Protein AF-A0AAX1U4N6-F1 (afdb_monomer_lite)

Secondary structure (DSSP, 8-state):
----TT--EEEEETTGGGSTTHHHHHHHHHHTTPEEEEEES-HHHHHHHTTSGGGGGEEEEEESSSHHHHHHHHHHTT--GGGEEEEESS----SSSEEEEHHHHHSSHHHHHHHHHHHHHHHHHHHHHHHHHHHHHHHHHHHS---HHHHHHHHHHHHHHHHHHHHHHHHTT-S-HHHHHHHHHTT-

pLDDT: mean 86.8, std 11.02, range [42.69, 97.12]

Sequence (188 aa):
MINFTWKQWIYVDAYIMHCEEVEELFQYFADHHKKMIVCVESAMELERLKSLKAYGYINDVVYHKGIEAIETDLHNHKRKIKDTVIITQHPFDTKDITSLGIEDQYGNLTNFLHVLRRYEETLYRKLISVNIAMMILLCISFFCKLPSSLAGSLMLGAIMILIINFFYGVSKGIFHLGQLFEMIIDSL

Radius of gyration: 21.69 Å; chains: 1; bounding box: 50×33×63 Å

Foldseek 3Di:
DDQLLLAAEEEEELVLLPAPCSLVVLVVCVLSNHAYEYEEQDPVSVVVSVVRPSCVSHDYYFHDDDPVSVVVVCVVVVNDQVNYEYEYCDFDPDDRHHTHRQCVPQNHPVSVVVVVVVVLVVLLVVLVVLLVVLVVQLVCLPPPPDDPVVSVVSNVVSVVSNVVSVVVCVSSVSDDVVVVVVVVVVVD

Structure (mmCIF, N/CA/C/O backbone):
data_AF-A0AAX1U4N6-F1
#
_entry.id   AF-A0AAX1U4N6-F1
#
loop_
_atom_site.group_PDB
_atom_site.id
_atom_site.type_symbol
_atom_site.label_atom_id
_atom_site.label_alt_id
_atom_site.label_comp_id
_atom_site.label_asym_id
_atom_site.label_entity_id
_atom_site.label_seq_id
_atom_site.pdbx_PDB_ins_code
_atom_site.Cartn_x
_atom_site.Cartn_y
_atom_site.Cartn_z
_atom_site.occupancy
_atom_site.B_iso_or_equiv
_atom_site.auth_seq_id
_atom_site.auth_comp_id
_atom_site.auth_asym_id
_atom_site.auth_atom_id
_atom_site.pdbx_PDB_model_num
ATOM 1 N N . MET A 1 1 ? 9.301 8.083 1.889 1.00 64.44 1 MET A N 1
ATOM 2 C CA . MET A 1 1 ? 7.918 7.622 1.666 1.00 64.44 1 MET A CA 1
ATOM 3 C C . MET A 1 1 ? 7.884 6.105 1.711 1.00 64.44 1 MET A C 1
ATOM 5 O O . MET A 1 1 ? 8.819 5.491 1.201 1.00 64.44 1 MET A O 1
ATOM 9 N N . ILE A 1 2 ? 6.877 5.510 2.351 1.00 69.19 2 ILE A N 1
ATOM 10 C CA . ILE A 1 2 ? 6.788 4.051 2.494 1.00 69.19 2 ILE A CA 1
ATOM 11 C C . ILE A 1 2 ? 6.355 3.408 1.188 1.00 69.19 2 ILE A C 1
ATOM 13 O O . ILE A 1 2 ? 5.499 3.906 0.465 1.00 69.19 2 ILE A O 1
ATOM 17 N N . ASN A 1 3 ? 6.977 2.272 0.907 1.00 75.38 3 ASN A N 1
ATOM 18 C CA . ASN A 1 3 ? 6.642 1.434 -0.222 1.00 75.38 3 ASN A CA 1
ATOM 19 C C . ASN A 1 3 ? 5.571 0.416 0.197 1.00 75.38 3 ASN A C 1
ATOM 21 O O . ASN A 1 3 ? 5.887 -0.563 0.877 1.00 75.38 3 ASN A O 1
ATOM 25 N N . PHE A 1 4 ? 4.319 0.636 -0.210 1.00 83.06 4 PHE A N 1
ATOM 26 C CA . PHE A 1 4 ? 3.185 -0.232 0.139 1.00 83.06 4 PHE A CA 1
ATOM 27 C C . PHE A 1 4 ? 3.095 -1.519 -0.690 1.00 83.06 4 PHE A C 1
ATOM 29 O O . PHE A 1 4 ? 2.291 -2.395 -0.384 1.00 83.06 4 PHE A O 1
ATOM 36 N N . THR A 1 5 ? 3.933 -1.691 -1.713 1.00 78.06 5 THR A N 1
ATOM 37 C CA . THR A 1 5 ? 3.836 -2.817 -2.656 1.00 78.06 5 THR A CA 1
ATOM 38 C C . THR A 1 5 ? 3.790 -4.182 -1.990 1.00 78.06 5 THR A C 1
ATOM 40 O O . THR A 1 5 ? 2.884 -4.966 -2.251 1.00 78.06 5 THR A O 1
ATOM 43 N N . TRP A 1 6 ? 4.752 -4.455 -1.113 1.00 80.06 6 TRP A N 1
ATOM 44 C CA . TRP A 1 6 ? 4.882 -5.754 -0.451 1.00 80.06 6 TRP A CA 1
ATOM 45 C C . TRP A 1 6 ? 4.064 -5.840 0.835 1.00 80.06 6 TRP A C 1
ATOM 47 O O . TRP A 1 6 ? 4.015 -6.886 1.473 1.00 80.06 6 TRP A O 1
ATOM 57 N N . LYS A 1 7 ? 3.419 -4.738 1.218 1.00 89.19 7 LYS A N 1
ATOM 58 C CA . LYS A 1 7 ? 2.544 -4.687 2.378 1.00 89.19 7 LYS A CA 1
ATOM 59 C C . LYS A 1 7 ? 1.220 -5.333 1.996 1.00 89.19 7 LYS A C 1
ATOM 61 O O . LYS A 1 7 ? 0.771 -5.193 0.865 1.00 89.19 7 LYS A O 1
ATOM 66 N N . GLN A 1 8 ? 0.643 -6.096 2.902 1.00 91.94 8 GLN A N 1
ATOM 67 C CA . GLN A 1 8 ? -0.600 -6.844 2.719 1.00 91.94 8 GLN A CA 1
ATOM 68 C C . GLN A 1 8 ? -1.587 -6.520 3.835 1.00 91.94 8 GLN A C 1
ATOM 70 O O . GLN A 1 8 ? -2.786 -6.504 3.588 1.00 91.94 8 GLN A O 1
ATOM 75 N N . TRP A 1 9 ? -1.078 -6.226 5.033 1.00 95.06 9 TRP A N 1
ATOM 76 C CA . TRP A 1 9 ? -1.871 -5.978 6.230 1.00 95.06 9 TRP A CA 1
ATOM 77 C C . TRP A 1 9 ? -1.694 -4.529 6.662 1.00 95.06 9 TRP A C 1
ATOM 79 O O . TRP A 1 9 ? -0.573 -4.098 6.949 1.00 95.06 9 TRP A O 1
ATOM 89 N N . ILE A 1 10 ? -2.793 -3.784 6.668 1.00 96.12 10 ILE A N 1
ATOM 90 C CA . ILE A 1 10 ? -2.831 -2.383 7.070 1.00 96.12 10 ILE A CA 1
ATOM 91 C C . ILE A 1 10 ? -3.653 -2.299 8.349 1.00 96.12 10 ILE A C 1
ATOM 93 O O . ILE A 1 10 ? -4.872 -2.450 8.314 1.00 96.12 10 ILE A O 1
ATOM 97 N N . TYR A 1 11 ? -2.976 -2.082 9.470 1.00 95.81 11 TYR A N 1
ATOM 98 C CA . TYR A 1 11 ? -3.636 -1.808 10.741 1.00 95.81 11 TYR A CA 1
ATOM 99 C C . TYR A 1 11 ? -3.935 -0.319 10.810 1.00 95.81 11 TYR A C 1
ATOM 101 O O . TYR A 1 11 ? -3.034 0.492 10.598 1.00 95.81 11 TYR A O 1
ATOM 109 N N . VAL A 1 12 ? -5.183 0.034 11.081 1.00 95.31 12 VAL A N 1
ATOM 110 C CA . VAL A 1 12 ? -5.646 1.419 11.162 1.00 95.31 12 VAL A CA 1
ATOM 111 C C . VAL A 1 12 ? -6.219 1.683 12.543 1.00 95.31 12 VAL A C 1
ATOM 113 O O . VAL A 1 12 ? -7.023 0.902 13.047 1.00 95.31 12 VAL A O 1
ATOM 116 N N . ASP A 1 13 ? -5.794 2.771 13.173 1.00 92.25 13 ASP A N 1
ATOM 117 C CA . ASP A 1 13 ? -6.417 3.224 14.416 1.00 92.25 13 ASP A CA 1
ATOM 118 C C . ASP A 1 13 ? -7.828 3.777 14.145 1.00 92.25 13 ASP A C 1
ATOM 120 O O . ASP A 1 13 ? -8.094 4.346 13.082 1.00 92.25 13 ASP A O 1
ATOM 124 N N . ALA A 1 14 ? -8.724 3.655 15.123 1.00 92.62 14 ALA A N 1
ATOM 125 C CA . ALA A 1 14 ? -10.078 4.195 15.083 1.00 92.62 14 ALA A CA 1
ATOM 126 C C . ALA A 1 14 ? -10.103 5.702 14.776 1.00 92.62 14 ALA A C 1
ATOM 128 O O . ALA A 1 14 ? -11.012 6.165 14.093 1.00 92.62 14 ALA A O 1
ATOM 129 N N . TYR A 1 15 ? -9.087 6.463 15.202 1.00 92.25 15 TYR A N 1
ATOM 130 C CA . TYR A 1 15 ? -8.941 7.877 14.836 1.00 92.25 15 TY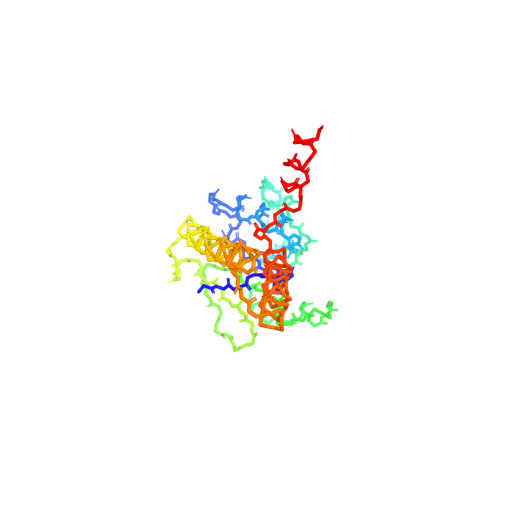R A CA 1
ATOM 131 C C . TYR A 1 15 ? -8.950 8.084 13.310 1.00 92.25 15 TYR A C 1
ATOM 133 O O . TYR A 1 15 ? -9.664 8.948 12.804 1.00 92.25 15 TYR A O 1
ATOM 141 N N . ILE A 1 16 ? -8.221 7.247 12.562 1.00 94.12 16 ILE A N 1
ATOM 142 C CA . ILE A 1 16 ? -8.089 7.364 11.101 1.00 94.12 16 ILE A CA 1
ATOM 143 C C . ILE A 1 16 ? -9.438 7.169 10.408 1.00 94.12 16 ILE A C 1
ATOM 145 O O . ILE A 1 16 ? -9.718 7.832 9.415 1.00 94.12 16 ILE A O 1
ATOM 149 N N . MET A 1 17 ? -10.301 6.315 10.967 1.00 94.12 17 MET A N 1
ATOM 150 C CA . MET A 1 17 ? -11.657 6.064 10.465 1.00 94.12 17 MET A CA 1
ATOM 151 C C . MET A 1 17 ? -12.537 7.318 10.450 1.00 94.12 17 MET A C 1
ATOM 153 O O . MET A 1 17 ? -13.532 7.352 9.732 1.00 94.12 17 MET A O 1
ATOM 157 N N . HIS A 1 18 ? -12.205 8.324 11.257 1.00 93.00 18 HIS A N 1
ATOM 158 C CA . HIS A 1 18 ? -12.958 9.569 11.355 1.00 93.00 18 HIS A CA 1
ATOM 159 C C . HIS A 1 18 ? -12.392 10.698 10.484 1.00 93.00 18 HIS A C 1
ATOM 161 O O . HIS A 1 18 ? -13.011 11.759 10.411 1.00 93.00 18 HIS A O 1
ATOM 167 N N . CYS A 1 19 ? -11.248 10.497 9.823 1.00 93.94 19 CYS A N 1
ATOM 168 C CA . CYS A 1 19 ? -10.699 11.483 8.898 1.00 93.94 19 CYS A CA 1
ATOM 169 C C . CYS A 1 19 ? -11.574 11.607 7.641 1.00 93.94 19 CYS A C 1
ATOM 171 O O . CYS A 1 19 ? -12.094 10.614 7.137 1.00 93.94 19 CYS A O 1
ATOM 173 N N . GLU A 1 20 ? -11.700 12.823 7.106 1.00 90.88 20 GLU A N 1
ATOM 174 C CA . GLU A 1 20 ? -12.571 13.129 5.962 1.00 90.88 20 GLU A CA 1
ATOM 175 C C . GLU A 1 20 ? -12.202 12.316 4.708 1.00 90.88 20 GLU A C 1
ATOM 177 O O . GLU A 1 20 ? -13.076 11.801 4.013 1.00 90.88 20 GLU A O 1
ATOM 182 N N . GLU A 1 21 ? -10.908 12.111 4.459 1.00 93.56 21 GLU A N 1
ATOM 183 C CA . GLU A 1 21 ? -10.397 11.418 3.272 1.00 93.56 21 GLU A CA 1
ATOM 184 C C . GLU A 1 21 ? -10.161 9.913 3.476 1.00 93.56 21 GLU A C 1
ATOM 186 O O . GLU A 1 21 ? -9.505 9.259 2.660 1.00 93.56 21 GLU A O 1
ATOM 191 N N . VAL A 1 22 ? -10.670 9.327 4.564 1.00 95.38 22 VAL A N 1
ATOM 192 C CA . VAL A 1 22 ? -10.408 7.914 4.872 1.00 95.38 22 VAL A CA 1
ATOM 193 C C . VAL A 1 22 ? -10.987 6.965 3.826 1.00 95.38 22 VAL A C 1
ATOM 195 O O . VAL A 1 22 ? -10.359 5.958 3.504 1.00 95.38 22 VAL A O 1
ATOM 198 N N . GLU A 1 23 ? -12.147 7.295 3.250 1.00 95.44 23 GLU A N 1
ATOM 199 C CA . GLU A 1 23 ? -12.747 6.489 2.182 1.00 95.44 23 GLU A CA 1
ATOM 200 C C . GLU A 1 23 ? -11.825 6.418 0.963 1.00 95.44 23 GLU A C 1
ATOM 202 O O . GLU A 1 23 ? -11.653 5.344 0.394 1.00 95.44 23 GLU A O 1
ATOM 207 N N . GLU A 1 24 ? -11.175 7.529 0.611 1.00 94.50 24 GLU A N 1
ATOM 208 C CA . GLU A 1 24 ? -10.223 7.576 -0.496 1.00 94.50 24 GLU A CA 1
ATOM 209 C C . GLU A 1 24 ? -8.994 6.704 -0.209 1.00 94.50 24 GLU A C 1
ATOM 211 O O . GLU A 1 24 ? -8.571 5.910 -1.052 1.00 94.50 24 GLU A O 1
ATOM 216 N N . LEU A 1 25 ? -8.446 6.803 1.007 1.00 94.88 25 LEU A N 1
ATOM 217 C CA . LEU A 1 25 ? -7.318 5.976 1.429 1.00 94.88 25 LEU A CA 1
ATOM 218 C C . LEU A 1 25 ? -7.666 4.480 1.391 1.00 94.88 25 LEU A C 1
ATOM 220 O O . LEU A 1 25 ? -6.860 3.651 0.964 1.00 94.88 25 LEU A O 1
ATOM 224 N N . PHE A 1 26 ? -8.856 4.119 1.862 1.00 96.25 26 PHE A N 1
ATOM 225 C CA . PHE A 1 26 ? -9.274 2.723 1.946 1.00 96.25 26 PHE A CA 1
ATOM 226 C C . PHE A 1 26 ? -9.622 2.149 0.584 1.00 96.25 26 PHE A C 1
ATOM 228 O O . PHE A 1 26 ? -9.264 1.005 0.305 1.00 96.25 26 PHE A O 1
ATOM 235 N N . GLN A 1 27 ? -10.230 2.949 -0.289 1.00 94.19 27 GLN A N 1
ATOM 236 C CA . GLN A 1 27 ? -10.417 2.584 -1.684 1.00 94.19 27 GLN A CA 1
ATOM 237 C C . GLN A 1 27 ? -9.065 2.321 -2.357 1.00 94.19 27 GLN A C 1
ATOM 239 O O . GLN A 1 27 ? -8.879 1.259 -2.946 1.00 94.19 27 GLN A O 1
ATOM 244 N N . TYR A 1 28 ? -8.085 3.214 -2.173 1.00 91.12 28 TYR A N 1
ATOM 245 C CA . TYR A 1 28 ? -6.726 3.010 -2.678 1.00 91.12 28 TYR A CA 1
ATOM 246 C C . TYR A 1 28 ? -6.135 1.672 -2.206 1.00 91.12 28 TYR A C 1
ATOM 248 O O . TYR A 1 28 ? -5.579 0.909 -2.998 1.00 91.12 28 TYR A O 1
ATOM 256 N N . PHE A 1 29 ? -6.271 1.343 -0.922 1.00 93.12 29 PHE A N 1
ATOM 257 C CA . PHE A 1 29 ? -5.794 0.068 -0.391 1.00 93.12 29 PHE A CA 1
ATOM 258 C C . PHE A 1 29 ? -6.566 -1.141 -0.933 1.00 93.12 29 PHE A C 1
ATOM 260 O O . PHE A 1 29 ? -5.943 -2.166 -1.227 1.00 93.12 29 PHE A O 1
ATOM 267 N N . ALA A 1 30 ? -7.879 -1.029 -1.114 1.00 91.56 30 ALA A N 1
ATOM 268 C CA . ALA A 1 30 ? -8.712 -2.077 -1.695 1.00 91.56 30 ALA A CA 1
ATOM 269 C C . ALA A 1 30 ? -8.335 -2.366 -3.157 1.00 91.56 30 ALA A C 1
ATOM 271 O O . ALA A 1 30 ? -8.146 -3.533 -3.515 1.00 91.56 30 ALA A O 1
ATOM 272 N N . ASP A 1 31 ? -8.122 -1.320 -3.959 1.00 87.25 31 ASP A N 1
ATOM 273 C CA . ASP A 1 31 ? -7.687 -1.413 -5.360 1.00 87.25 31 ASP A CA 1
ATOM 274 C C . ASP A 1 31 ? -6.311 -2.092 -5.489 1.00 87.25 31 ASP A 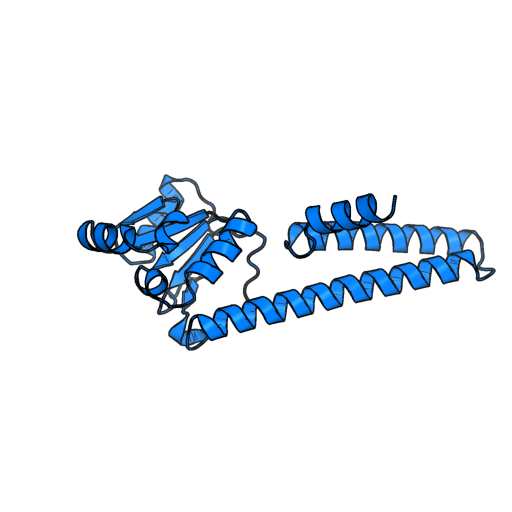C 1
ATOM 276 O O . ASP A 1 31 ? -6.008 -2.742 -6.489 1.00 87.25 31 ASP A O 1
ATOM 280 N N . HIS A 1 32 ? -5.494 -2.018 -4.434 1.00 84.88 32 HIS A N 1
ATOM 281 C CA . HIS A 1 32 ? -4.195 -2.688 -4.330 1.00 84.88 32 HIS A CA 1
ATOM 282 C C . HIS A 1 32 ? -4.239 -4.010 -3.544 1.00 84.88 32 HIS A C 1
ATOM 284 O O . HIS A 1 32 ? -3.191 -4.517 -3.112 1.00 84.88 32 HIS A O 1
ATOM 290 N N . HIS A 1 33 ? -5.440 -4.566 -3.357 1.00 88.75 33 HIS A N 1
ATOM 291 C CA . HIS A 1 33 ? -5.718 -5.833 -2.676 1.00 88.75 33 HIS A CA 1
ATOM 292 C C . HIS A 1 33 ? -5.106 -5.932 -1.272 1.00 88.75 33 HIS A C 1
ATOM 294 O O . HIS A 1 33 ? -4.656 -7.000 -0.844 1.00 88.75 33 HIS A O 1
ATOM 300 N N . LYS A 1 34 ? -5.055 -4.813 -0.548 1.00 91.69 34 LYS A N 1
ATOM 301 C CA . LYS A 1 34 ? -4.590 -4.768 0.839 1.00 91.69 34 LYS A CA 1
ATOM 302 C C . LYS A 1 34 ? -5.742 -5.093 1.777 1.00 91.69 34 LYS A C 1
ATOM 304 O O . LYS A 1 34 ? -6.882 -4.708 1.536 1.00 91.69 34 LYS A O 1
ATOM 309 N N . LYS A 1 35 ? -5.426 -5.787 2.866 1.00 95.31 35 LYS A N 1
ATOM 310 C CA . LYS A 1 35 ? -6.381 -6.105 3.922 1.00 95.31 35 LYS A CA 1
ATOM 311 C C . LYS A 1 35 ? -6.278 -5.077 5.033 1.00 95.31 35 LYS A C 1
ATOM 313 O O . LYS A 1 35 ? -5.199 -4.890 5.598 1.00 95.31 35 LYS A O 1
ATOM 318 N N . MET A 1 36 ? -7.395 -4.431 5.328 1.00 96.94 36 MET A N 1
ATOM 319 C CA . MET A 1 36 ? -7.502 -3.386 6.339 1.00 96.94 36 MET A CA 1
ATOM 320 C C . MET A 1 36 ? -8.057 -3.974 7.631 1.00 96.94 36 MET A C 1
ATOM 322 O O . MET A 1 36 ? -9.044 -4.709 7.619 1.00 96.94 36 MET A O 1
ATOM 326 N N . ILE A 1 37 ? -7.395 -3.672 8.741 1.00 96.75 37 ILE A N 1
ATOM 327 C CA . ILE A 1 37 ? -7.703 -4.196 10.070 1.00 96.75 37 ILE A CA 1
ATOM 328 C C . ILE A 1 37 ? -7.826 -3.003 11.000 1.00 96.75 37 ILE A C 1
ATOM 330 O O . ILE A 1 37 ? -6.867 -2.249 11.147 1.00 96.75 37 ILE A O 1
ATOM 334 N N . VAL A 1 38 ? -8.986 -2.815 11.617 1.00 96.31 38 VAL A N 1
ATOM 335 C CA . VAL A 1 38 ? -9.182 -1.680 12.524 1.00 96.31 38 VAL A CA 1
ATOM 336 C C . VAL A 1 38 ? -8.835 -2.066 13.958 1.00 96.31 38 VAL A C 1
ATOM 338 O O . VAL A 1 38 ? -9.263 -3.112 14.451 1.00 96.31 38 VAL A O 1
ATOM 341 N N . CYS A 1 39 ? -8.061 -1.216 14.624 1.00 95.12 39 CYS A N 1
ATOM 342 C CA . CYS A 1 39 ? -7.750 -1.328 16.042 1.00 95.12 39 CYS A CA 1
ATOM 343 C C . CYS A 1 39 ? -8.741 -0.480 16.844 1.00 95.12 39 CYS A C 1
ATOM 345 O O . CYS A 1 39 ? -8.875 0.717 16.593 1.00 95.12 39 CYS A O 1
ATOM 347 N N . VAL A 1 40 ? -9.424 -1.093 17.810 1.00 94.69 40 VAL A N 1
ATOM 348 C CA . VAL A 1 40 ? -10.440 -0.439 18.650 1.00 94.69 40 VAL A CA 1
ATOM 349 C C . VAL A 1 40 ? -10.202 -0.736 20.127 1.00 94.69 40 VAL A C 1
ATOM 351 O O . VAL A 1 40 ? -9.791 -1.831 20.499 1.00 94.69 40 VAL A O 1
ATOM 354 N N . GLU A 1 41 ? -10.499 0.205 21.011 1.00 92.12 41 GLU A N 1
ATOM 355 C CA . GLU A 1 41 ? -10.431 0.026 22.465 1.00 92.12 41 GLU A CA 1
ATOM 356 C C . GLU A 1 41 ? -11.553 -0.866 22.994 1.00 92.12 41 GLU A C 1
ATOM 358 O O . GLU A 1 41 ? -11.374 -1.563 23.991 1.00 92.12 41 GLU A O 1
ATOM 363 N N . SER A 1 42 ? -12.734 -0.836 22.368 1.00 93.25 42 SER A N 1
ATOM 364 C CA . SER A 1 42 ? -13.915 -1.516 22.903 1.00 93.25 42 SER A CA 1
ATOM 365 C C . SER A 1 42 ? -14.936 -1.898 21.835 1.00 93.25 42 SER A C 1
ATOM 367 O O . SER A 1 42 ? -14.977 -1.339 20.740 1.00 93.25 42 SER A O 1
ATOM 369 N N . ALA A 1 43 ? -15.837 -2.819 22.191 1.00 93.25 43 ALA A N 1
ATOM 370 C CA . ALA A 1 43 ? -16.982 -3.173 21.352 1.00 93.25 43 ALA A CA 1
ATOM 371 C C . ALA A 1 43 ? -17.893 -1.968 21.064 1.00 93.25 43 ALA A C 1
ATOM 373 O O . ALA A 1 43 ? -18.438 -1.860 19.973 1.00 93.25 43 ALA A O 1
ATOM 374 N N . MET A 1 44 ? -18.018 -1.032 22.008 1.00 93.94 44 MET A N 1
ATOM 375 C CA . MET A 1 44 ? -18.811 0.181 21.807 1.00 93.94 44 MET A CA 1
ATOM 376 C C . MET A 1 44 ? -18.192 1.109 20.752 1.00 93.94 44 MET A C 1
ATOM 378 O O . MET A 1 44 ? -18.927 1.696 19.962 1.00 93.94 44 MET A O 1
ATOM 382 N N . GLU A 1 45 ? -16.863 1.249 20.727 1.00 94.81 45 GLU A N 1
ATOM 383 C CA . GLU A 1 45 ? -16.174 2.006 19.674 1.00 94.81 45 GLU A CA 1
ATOM 384 C C . GLU A 1 45 ? -16.394 1.338 18.313 1.00 94.81 45 GLU A C 1
ATOM 386 O O . GLU A 1 45 ? -16.803 2.007 17.366 1.00 94.81 45 GLU A O 1
ATOM 391 N N . LEU A 1 46 ? -16.266 0.007 18.241 1.00 95.50 46 LEU A N 1
ATOM 392 C CA . LEU A 1 46 ? -16.540 -0.746 17.018 1.00 95.50 46 LEU A CA 1
ATOM 393 C C . LEU A 1 46 ? -17.962 -0.520 16.483 1.00 95.50 46 LEU A C 1
ATOM 395 O O . LEU A 1 46 ? -18.131 -0.284 15.289 1.00 95.50 46 LEU A O 1
ATOM 399 N N . GLU A 1 47 ? -18.983 -0.575 17.343 1.00 95.62 47 GLU A N 1
ATOM 400 C CA . GLU A 1 47 ? -20.372 -0.340 16.921 1.00 95.62 47 GLU A CA 1
ATOM 401 C C . GLU A 1 47 ? -20.577 1.063 16.337 1.00 95.62 47 GLU A C 1
ATOM 403 O O . GLU A 1 47 ? -21.337 1.229 15.384 1.00 95.62 47 GLU A O 1
ATOM 408 N N . ARG A 1 48 ? -19.862 2.077 16.840 1.00 94.44 48 ARG A N 1
ATOM 409 C CA . ARG A 1 48 ? -19.895 3.425 16.249 1.00 94.44 48 ARG A CA 1
ATOM 410 C C . ARG A 1 48 ? -19.246 3.439 14.871 1.00 94.44 48 ARG A C 1
ATOM 412 O O . ARG A 1 48 ? -19.817 4.005 13.939 1.00 94.44 48 ARG A O 1
ATOM 419 N N . LEU A 1 49 ? -18.095 2.784 14.723 1.00 95.56 49 LEU A N 1
ATOM 420 C CA . LEU A 1 49 ? -17.372 2.723 13.452 1.00 95.56 49 LEU A CA 1
ATOM 421 C C . LEU A 1 49 ? -18.167 2.009 12.356 1.00 95.56 49 LEU A C 1
ATOM 423 O O . LEU A 1 49 ? -18.101 2.433 11.208 1.00 95.56 49 LEU A O 1
ATOM 427 N N . LYS A 1 50 ? -18.977 0.996 12.694 1.00 96.00 50 LYS A N 1
ATOM 428 C CA . LYS A 1 50 ? -19.848 0.284 11.737 1.00 96.00 50 LYS A CA 1
ATOM 429 C C . LYS A 1 50 ? -20.825 1.187 10.981 1.00 96.00 50 LYS A C 1
ATOM 431 O O . LYS A 1 50 ? -21.286 0.812 9.908 1.00 96.00 50 LYS A O 1
ATOM 436 N N . SER A 1 51 ? -21.159 2.354 11.534 1.00 94.00 51 SER A N 1
ATOM 437 C CA . SER A 1 51 ? -22.028 3.333 10.868 1.00 94.00 51 SER A CA 1
ATOM 438 C C . SER A 1 51 ? -21.318 4.142 9.775 1.00 94.00 51 SER A C 1
ATOM 440 O O . SER A 1 51 ? -21.978 4.766 8.944 1.00 94.00 51 SER A O 1
ATOM 442 N N . LEU A 1 52 ? -19.982 4.131 9.755 1.00 95.44 52 LEU A N 1
ATOM 443 C CA . LEU A 1 52 ? -19.175 4.844 8.774 1.00 95.44 52 LEU A CA 1
ATOM 444 C C . LEU A 1 52 ? -19.112 4.043 7.476 1.00 95.44 52 LEU A C 1
ATOM 446 O O . LEU A 1 52 ? -18.871 2.837 7.490 1.00 95.44 52 LEU A O 1
ATOM 450 N N . LYS A 1 53 ? -19.239 4.718 6.331 1.00 94.06 53 LYS A N 1
ATOM 451 C CA . LYS A 1 53 ? -19.112 4.074 5.013 1.00 94.06 53 LYS A CA 1
ATOM 452 C C . LYS A 1 53 ? -17.765 3.372 4.837 1.00 94.06 53 LYS A C 1
ATOM 454 O O . LYS A 1 53 ? -17.718 2.253 4.333 1.00 94.06 53 LYS A O 1
ATOM 459 N N . ALA A 1 54 ? -16.692 3.990 5.331 1.00 94.88 54 ALA A N 1
ATOM 460 C CA . ALA A 1 54 ? -15.341 3.438 5.298 1.00 94.88 54 ALA A CA 1
ATOM 461 C C . ALA A 1 54 ? -15.220 2.068 5.991 1.00 94.88 54 ALA A C 1
ATOM 463 O O . ALA A 1 54 ? -14.348 1.275 5.644 1.00 94.88 54 ALA A O 1
ATOM 464 N N . TYR A 1 55 ? -16.119 1.740 6.927 1.00 95.94 55 TYR A N 1
ATOM 465 C CA . TYR A 1 55 ? -16.126 0.430 7.574 1.00 95.94 55 TYR A CA 1
ATOM 466 C C . TYR A 1 55 ? -16.352 -0.724 6.590 1.00 95.94 55 TYR A C 1
ATOM 468 O O . TYR A 1 55 ? -15.855 -1.822 6.823 1.00 95.94 55 TYR A O 1
ATOM 476 N N . GLY A 1 56 ? -17.024 -0.483 5.458 1.00 95.69 56 GLY A N 1
ATOM 477 C CA . GLY A 1 56 ? -17.228 -1.495 4.415 1.00 95.69 56 GLY A CA 1
ATOM 478 C C . GLY A 1 56 ? -15.933 -2.063 3.818 1.00 95.69 56 GLY A C 1
ATOM 479 O O . GLY A 1 56 ? -15.960 -3.142 3.231 1.00 95.69 56 GLY A O 1
ATOM 480 N N . TYR A 1 57 ? -14.802 -1.376 3.998 1.00 96.69 57 TYR A N 1
ATOM 481 C CA . TYR A 1 57 ? -13.482 -1.833 3.561 1.00 96.69 57 TYR A CA 1
ATOM 482 C C . TYR A 1 57 ? -12.745 -2.688 4.606 1.00 96.69 57 TYR A C 1
ATOM 484 O O . TYR A 1 57 ? -11.749 -3.332 4.279 1.00 96.69 57 TYR A O 1
ATOM 492 N N . ILE A 1 58 ? -13.202 -2.704 5.861 1.00 97.12 58 ILE A N 1
ATOM 493 C CA . ILE A 1 58 ? -12.516 -3.380 6.965 1.00 97.12 58 ILE A CA 1
ATOM 494 C C . ILE A 1 58 ? -12.715 -4.895 6.874 1.00 97.12 58 ILE A C 1
ATOM 496 O O . ILE A 1 58 ? -13.832 -5.397 6.775 1.00 97.12 58 ILE A O 1
ATOM 500 N N . ASN A 1 59 ? -11.611 -5.639 6.934 1.00 96.19 59 ASN A N 1
ATOM 501 C CA . ASN A 1 59 ? -11.605 -7.097 6.842 1.00 96.19 59 ASN A CA 1
ATOM 502 C C . ASN A 1 59 ? -11.609 -7.791 8.203 1.00 96.19 59 ASN A C 1
ATOM 504 O O . ASN A 1 59 ? -12.057 -8.931 8.292 1.00 96.19 59 ASN A O 1
ATOM 508 N N . ASP A 1 60 ? -11.045 -7.149 9.224 1.00 95.69 60 ASP A N 1
ATOM 509 C CA . ASP A 1 60 ? -10.841 -7.741 10.544 1.00 95.69 60 ASP A CA 1
ATOM 510 C C . ASP A 1 60 ? -10.749 -6.647 11.618 1.00 95.69 60 ASP A C 1
ATOM 512 O O . ASP A 1 60 ? -10.570 -5.464 11.306 1.00 95.69 60 ASP A O 1
ATOM 516 N N . VAL A 1 61 ? -10.865 -7.039 12.885 1.00 95.50 61 VAL A N 1
ATOM 517 C CA . VAL A 1 61 ? -10.857 -6.120 14.028 1.00 95.50 61 VAL A CA 1
ATOM 518 C C . VAL A 1 61 ? -9.918 -6.640 15.107 1.00 95.50 61 VAL A C 1
ATOM 520 O O . VAL A 1 61 ? -10.026 -7.789 15.531 1.00 95.50 61 VAL A O 1
ATOM 523 N N . VAL A 1 62 ? -9.054 -5.765 15.617 1.00 95.19 62 VAL A N 1
ATOM 524 C CA . VAL A 1 62 ? -8.241 -6.033 16.807 1.00 95.19 62 VAL A CA 1
ATOM 525 C C . VAL A 1 62 ? -8.727 -5.161 17.951 1.00 95.19 62 VAL A C 1
ATOM 527 O O . VAL A 1 62 ? -8.837 -3.943 17.829 1.00 95.19 62 VAL A O 1
ATOM 530 N N . TYR A 1 63 ? -9.021 -5.802 19.078 1.00 91.56 63 TYR A N 1
ATOM 531 C CA . TYR A 1 63 ? -9.340 -5.101 20.312 1.00 91.56 63 TYR A CA 1
ATOM 532 C C . TYR A 1 63 ? -8.057 -4.751 21.065 1.00 91.56 63 TYR A C 1
ATOM 534 O O . TYR A 1 63 ? -7.139 -5.571 21.120 1.00 91.56 63 TYR A O 1
ATOM 542 N N . HIS A 1 64 ? -8.084 -3.603 21.741 1.00 83.12 64 HIS A N 1
ATOM 543 C CA . HIS A 1 64 ? -6.994 -2.923 22.443 1.00 83.12 64 HIS A CA 1
ATOM 544 C C . HIS A 1 64 ? -6.085 -2.111 21.511 1.00 83.12 64 HIS A C 1
ATOM 546 O O . HIS A 1 64 ? -5.630 -2.580 20.468 1.00 83.12 64 HIS A O 1
ATOM 552 N N . LYS A 1 65 ? -5.806 -0.866 21.916 1.00 72.81 65 LYS A N 1
ATOM 553 C CA . LYS A 1 65 ? -4.832 0.000 21.249 1.00 72.81 65 LYS A CA 1
ATOM 554 C C . LYS A 1 65 ? -3.433 -0.325 21.757 1.00 72.81 65 LYS A C 1
ATOM 556 O O . LYS A 1 65 ? -3.221 -0.461 22.959 1.00 72.81 65 LYS A O 1
ATOM 561 N N . GLY A 1 66 ? -2.480 -0.424 20.838 1.00 82.81 66 GLY A N 1
ATOM 562 C CA . GLY A 1 66 ? -1.072 -0.625 21.160 1.00 82.81 66 GLY A CA 1
ATOM 563 C C . GLY A 1 66 ? -0.393 -1.636 20.250 1.00 82.81 66 GLY A C 1
ATOM 564 O O . GLY A 1 66 ? -1.035 -2.466 19.605 1.00 82.81 66 GLY A O 1
ATOM 565 N N . ILE A 1 67 ? 0.936 -1.558 20.215 1.00 87.31 67 ILE A N 1
ATOM 566 C CA . ILE A 1 67 ? 1.752 -2.430 19.373 1.00 87.31 67 ILE A CA 1
ATOM 567 C C . ILE A 1 67 ? 1.651 -3.901 19.794 1.00 87.31 67 ILE A C 1
ATOM 569 O O . ILE A 1 67 ? 1.562 -4.767 18.933 1.00 87.31 67 ILE A O 1
ATOM 573 N N . GLU A 1 68 ? 1.545 -4.181 21.095 1.00 88.88 68 GLU A N 1
ATOM 574 C CA . GLU A 1 68 ? 1.469 -5.546 21.637 1.00 88.88 68 GLU A CA 1
ATOM 575 C C . GLU A 1 68 ? 0.225 -6.308 21.153 1.00 88.88 68 GLU A C 1
ATOM 577 O O . GLU A 1 68 ? 0.297 -7.498 20.837 1.00 88.88 68 GLU A O 1
ATOM 582 N N . ALA A 1 69 ? -0.921 -5.625 21.048 1.00 90.62 69 ALA A N 1
ATOM 583 C CA . ALA A 1 69 ? -2.154 -6.217 20.531 1.00 90.62 69 ALA A CA 1
ATOM 584 C C . ALA A 1 69 ? -2.007 -6.591 19.049 1.00 90.62 69 ALA A C 1
ATOM 586 O O . ALA A 1 69 ? -2.405 -7.680 18.633 1.00 90.62 69 ALA A O 1
ATOM 587 N N . ILE A 1 70 ? -1.365 -5.716 18.269 1.00 91.88 70 ILE A N 1
ATOM 588 C CA . ILE A 1 70 ? -1.072 -5.944 16.851 1.00 91.88 70 ILE A CA 1
ATOM 589 C C . ILE A 1 70 ? -0.072 -7.095 16.691 1.00 91.88 70 ILE A C 1
ATOM 591 O O . ILE A 1 70 ? -0.288 -7.982 15.872 1.00 91.88 70 ILE A O 1
ATOM 595 N N . GLU A 1 71 ? 0.997 -7.135 17.484 1.00 91.69 71 GLU A N 1
ATOM 596 C CA . GLU A 1 71 ? 1.984 -8.222 17.461 1.00 91.69 71 GLU A CA 1
ATOM 597 C C . GLU A 1 71 ? 1.362 -9.573 17.821 1.00 91.69 71 GLU A C 1
ATOM 599 O O . GLU A 1 71 ? 1.620 -10.579 17.153 1.00 91.69 71 GLU A O 1
ATOM 604 N N . THR A 1 72 ? 0.493 -9.589 18.831 1.00 92.50 72 THR A N 1
ATOM 605 C CA . THR A 1 72 ? -0.257 -10.783 19.234 1.00 92.50 72 THR A CA 1
ATOM 606 C C . THR A 1 72 ? -1.162 -11.266 18.104 1.00 92.50 72 THR A C 1
ATOM 608 O O . THR A 1 72 ? -1.175 -12.454 17.777 1.00 92.50 72 THR A O 1
ATOM 611 N N . ASP A 1 73 ? -1.889 -10.352 17.463 1.00 94.31 73 ASP A N 1
ATOM 612 C CA . ASP A 1 73 ? -2.749 -10.665 16.325 1.00 94.31 73 ASP A CA 1
ATOM 613 C C . ASP A 1 73 ? -1.953 -11.185 15.113 1.00 94.31 73 ASP A C 1
ATOM 615 O O . ASP A 1 73 ? -2.317 -12.202 14.511 1.00 94.31 73 ASP A O 1
ATOM 619 N N . LEU A 1 74 ? -0.817 -10.553 14.799 1.00 93.06 74 LEU A N 1
ATOM 620 C CA . LEU A 1 74 ? 0.104 -11.006 13.756 1.00 93.06 74 LEU A CA 1
ATOM 621 C C . LEU A 1 74 ? 0.596 -12.431 14.030 1.00 93.06 74 LEU A C 1
ATOM 623 O O . LEU A 1 74 ? 0.595 -13.265 13.119 1.00 93.06 74 LEU A O 1
ATOM 627 N N . HIS A 1 75 ? 0.981 -12.726 15.274 1.00 93.06 75 HIS A N 1
ATOM 628 C CA . HIS A 1 75 ? 1.424 -14.054 15.688 1.00 93.06 75 HIS A CA 1
ATOM 629 C C . HIS A 1 75 ? 0.301 -15.093 15.550 1.00 93.06 75 HIS A C 1
ATOM 631 O O . HIS A 1 75 ? 0.497 -16.138 14.922 1.00 93.06 75 HIS A O 1
ATOM 637 N N . ASN A 1 76 ? -0.893 -14.788 16.065 1.00 93.06 76 ASN A N 1
ATOM 638 C CA . ASN A 1 76 ? -2.048 -15.690 16.043 1.00 93.06 76 ASN A CA 1
ATOM 639 C C . ASN A 1 76 ? -2.481 -16.042 14.616 1.00 93.06 76 ASN A C 1
ATOM 641 O O . ASN A 1 76 ? -2.753 -17.206 14.311 1.00 93.06 76 ASN A O 1
ATOM 645 N N . HIS A 1 77 ? -2.464 -15.059 13.717 1.00 92.50 77 HIS A N 1
ATOM 646 C CA . HIS A 1 77 ? -2.814 -15.242 12.310 1.00 92.50 77 HIS A CA 1
ATOM 647 C C . HIS A 1 77 ? -1.628 -15.648 11.421 1.00 92.50 77 HIS A C 1
ATOM 649 O O . HIS A 1 77 ? -1.786 -15.756 10.202 1.00 92.50 77 HIS A O 1
ATOM 655 N N . LYS A 1 78 ? -0.440 -15.885 12.000 1.00 91.75 78 LYS A N 1
ATOM 656 C CA . LYS A 1 78 ? 0.806 -16.222 11.282 1.00 91.75 78 LYS A CA 1
ATOM 657 C C . LYS A 1 78 ? 1.140 -15.222 10.161 1.00 91.75 78 LYS A C 1
ATOM 659 O O . LYS A 1 78 ? 1.660 -15.597 9.104 1.00 91.75 78 LYS A O 1
ATOM 664 N N . ARG A 1 79 ? 0.824 -13.943 10.374 1.00 92.06 79 ARG A N 1
ATOM 665 C CA . ARG A 1 79 ? 1.087 -12.840 9.440 1.00 92.06 79 ARG A CA 1
ATOM 666 C C . ARG A 1 79 ? 2.539 -12.381 9.590 1.00 92.06 79 ARG A C 1
ATOM 668 O O . ARG A 1 79 ? 3.110 -12.381 10.676 1.00 92.06 79 ARG A O 1
ATOM 675 N N . LYS A 1 80 ? 3.168 -11.994 8.479 1.00 90.69 80 LYS A N 1
ATOM 676 C CA . LYS A 1 80 ? 4.571 -11.558 8.481 1.00 90.69 80 LYS A CA 1
ATOM 677 C C . LYS A 1 80 ? 4.663 -10.071 8.814 1.00 90.69 80 LYS A C 1
ATOM 679 O O . LYS A 1 80 ? 4.098 -9.242 8.102 1.00 90.69 80 LYS A O 1
ATOM 684 N N . ILE A 1 81 ? 5.478 -9.739 9.813 1.00 89.69 81 ILE A N 1
ATOM 685 C CA . ILE A 1 81 ? 5.770 -8.357 10.230 1.00 89.69 81 ILE A CA 1
ATOM 686 C C . ILE A 1 81 ? 6.199 -7.481 9.041 1.00 89.69 81 ILE A C 1
ATOM 688 O O . ILE A 1 81 ? 5.654 -6.402 8.821 1.00 89.69 81 ILE A O 1
ATOM 692 N N . LYS A 1 82 ? 7.107 -7.981 8.192 1.00 89.38 82 LYS A N 1
ATOM 693 C CA . LYS A 1 82 ? 7.597 -7.242 7.015 1.00 89.38 82 LYS A CA 1
ATOM 694 C C . LYS A 1 82 ? 6.499 -6.842 6.017 1.00 89.38 82 LYS A C 1
ATOM 696 O O . LYS A 1 82 ? 6.650 -5.825 5.337 1.00 89.38 82 LYS A O 1
ATOM 701 N N . ASP A 1 83 ? 5.397 -7.588 5.975 1.00 91.56 83 ASP A N 1
ATOM 702 C CA . ASP A 1 83 ? 4.262 -7.366 5.075 1.00 91.56 83 ASP A CA 1
ATOM 703 C C . ASP A 1 83 ? 3.176 -6.502 5.755 1.00 91.56 83 ASP A C 1
ATOM 705 O O . ASP A 1 83 ? 2.068 -6.376 5.242 1.00 91.56 83 ASP A O 1
ATOM 709 N N . THR A 1 84 ? 3.482 -5.894 6.906 1.00 92.81 84 THR A N 1
ATOM 710 C CA . THR A 1 84 ? 2.538 -5.119 7.723 1.00 92.81 84 THR A CA 1
ATOM 711 C C . THR A 1 84 ? 2.918 -3.638 7.771 1.00 92.81 84 THR A C 1
ATOM 713 O O . THR A 1 84 ? 4.107 -3.287 7.738 1.00 92.81 84 THR A O 1
ATOM 716 N N . VAL A 1 85 ? 1.909 -2.767 7.816 1.00 94.38 85 VAL A N 1
ATOM 717 C CA . VAL A 1 85 ? 2.026 -1.337 8.141 1.00 94.38 85 VAL A CA 1
ATOM 718 C C . VAL A 1 85 ? 0.940 -0.972 9.140 1.00 94.38 85 VAL A C 1
ATOM 720 O O . VAL A 1 85 ? -0.178 -1.473 9.047 1.00 94.38 85 VAL A O 1
ATOM 723 N N . ILE A 1 86 ? 1.273 -0.084 10.069 1.00 94.31 86 ILE A N 1
ATOM 724 C CA . ILE A 1 86 ? 0.326 0.522 11.000 1.00 94.31 86 ILE A CA 1
ATOM 725 C C . ILE A 1 86 ? 0.160 1.988 10.614 1.00 94.31 86 ILE A C 1
ATOM 727 O O . ILE A 1 86 ? 1.160 2.681 10.436 1.00 94.31 86 ILE A O 1
ATOM 731 N N . ILE A 1 87 ? -1.078 2.451 10.493 1.00 94.25 87 ILE A N 1
ATOM 732 C CA . ILE A 1 87 ? -1.448 3.844 10.251 1.00 94.25 87 ILE A CA 1
ATOM 733 C C . ILE A 1 87 ? -2.265 4.311 11.450 1.00 94.25 87 ILE A C 1
ATOM 735 O O . ILE A 1 87 ? -3.313 3.758 11.771 1.00 94.25 87 ILE A O 1
ATOM 739 N N . THR A 1 88 ? -1.754 5.315 12.138 1.00 92.94 88 THR A N 1
ATOM 740 C CA . THR A 1 88 ? -2.246 5.778 13.434 1.00 92.94 88 THR A CA 1
ATOM 741 C C . THR A 1 88 ? -2.148 7.300 13.487 1.00 92.94 88 THR A C 1
ATOM 743 O O . THR A 1 88 ? -1.515 7.916 12.625 1.00 92.94 88 THR A O 1
ATOM 746 N N . GLN A 1 89 ? -2.795 7.926 14.468 1.00 91.62 89 GLN A N 1
ATOM 747 C CA . GLN A 1 89 ? -2.642 9.361 14.711 1.00 91.62 89 GLN A CA 1
ATOM 748 C C . GLN A 1 89 ? -1.167 9.703 14.983 1.00 91.62 89 GLN A C 1
ATOM 750 O O . GLN A 1 89 ? -0.575 10.523 14.277 1.00 91.62 89 GLN A O 1
ATOM 755 N N . HIS A 1 90 ? -0.559 8.966 15.919 1.00 88.88 90 HIS A N 1
ATOM 756 C CA . HIS A 1 90 ? 0.837 9.094 16.340 1.00 88.88 90 HIS A CA 1
ATOM 757 C C . HIS A 1 90 ? 1.577 7.766 16.149 1.00 88.88 90 HIS A C 1
ATOM 759 O O . HIS A 1 90 ? 1.012 6.717 16.479 1.00 88.88 90 HIS A O 1
ATOM 765 N N . PRO A 1 91 ? 2.813 7.768 15.618 1.00 88.50 91 PRO A N 1
ATOM 766 C CA . PRO A 1 91 ? 3.531 6.546 15.303 1.00 88.50 91 PRO A CA 1
ATOM 767 C C . PRO A 1 91 ? 3.961 5.823 16.582 1.00 88.50 91 PRO A C 1
ATOM 769 O O . PRO A 1 91 ? 4.349 6.437 17.574 1.00 88.50 91 PRO A O 1
ATOM 772 N N . PHE A 1 92 ? 3.966 4.496 16.525 1.00 86.31 92 PHE A N 1
ATOM 773 C CA . PHE A 1 92 ? 4.590 3.668 17.550 1.00 86.31 92 PHE A CA 1
ATOM 774 C C . PHE A 1 92 ? 6.106 3.626 17.332 1.00 86.31 92 PHE A C 1
ATOM 776 O O . PHE A 1 92 ? 6.566 3.460 16.199 1.00 86.31 92 PHE A O 1
ATOM 783 N N . ASP A 1 93 ? 6.882 3.727 18.413 1.00 82.56 93 ASP A N 1
ATOM 784 C CA . ASP A 1 93 ? 8.328 3.505 18.367 1.00 82.56 93 ASP A CA 1
ATOM 785 C C . ASP A 1 93 ? 8.611 1.997 18.331 1.00 82.56 93 ASP A C 1
ATOM 787 O O . ASP A 1 93 ? 8.590 1.307 19.350 1.00 82.56 93 ASP A O 1
ATOM 791 N N . THR A 1 94 ? 8.788 1.460 17.124 1.00 80.81 94 THR A N 1
ATOM 792 C CA . THR A 1 94 ? 9.032 0.030 16.899 1.00 80.81 94 THR A CA 1
ATOM 793 C C . THR A 1 94 ? 10.112 -0.144 15.841 1.00 80.81 94 THR A C 1
ATOM 795 O O . THR A 1 94 ? 10.119 0.553 14.824 1.00 80.81 94 THR A O 1
ATOM 798 N N . LYS A 1 95 ? 11.020 -1.102 16.057 1.00 76.50 95 LYS A N 1
ATOM 799 C CA . LYS A 1 95 ? 12.107 -1.390 15.109 1.00 76.50 95 LYS A CA 1
ATOM 800 C C . LYS A 1 95 ? 11.663 -2.257 13.933 1.00 76.50 95 LYS A C 1
ATOM 802 O O . LYS A 1 95 ? 12.223 -2.130 12.846 1.00 76.50 95 LYS A O 1
ATOM 807 N N . ASP A 1 96 ? 10.670 -3.114 14.148 1.00 83.00 96 ASP A N 1
ATOM 808 C CA . ASP A 1 96 ? 10.349 -4.198 13.218 1.00 83.00 96 ASP A CA 1
ATOM 809 C C . ASP A 1 96 ? 9.090 -3.920 12.390 1.00 83.00 96 ASP A C 1
ATOM 811 O O . ASP A 1 96 ? 9.009 -4.324 11.224 1.00 83.00 96 ASP A O 1
ATOM 815 N N . ILE A 1 97 ? 8.120 -3.189 12.950 1.00 86.06 97 ILE A N 1
ATOM 816 C CA . ILE A 1 97 ? 6.871 -2.849 12.271 1.00 86.06 97 ILE A CA 1
ATOM 817 C C . ILE A 1 97 ? 6.925 -1.405 11.783 1.00 86.06 97 ILE A C 1
ATOM 819 O O . ILE A 1 97 ? 7.232 -0.462 12.509 1.00 86.06 97 ILE A O 1
ATOM 823 N N . THR A 1 98 ? 6.582 -1.222 10.512 1.00 89.75 98 THR A N 1
ATOM 824 C CA . THR A 1 98 ? 6.470 0.110 9.927 1.00 89.75 98 THR A CA 1
ATOM 825 C C . THR A 1 98 ? 5.231 0.811 10.492 1.00 89.75 98 THR A C 1
ATOM 827 O O . THR A 1 98 ? 4.114 0.454 10.120 1.00 89.75 98 THR A O 1
ATOM 830 N N . SER A 1 99 ? 5.430 1.799 11.366 1.00 91.62 99 SER A N 1
ATOM 831 C CA . SER A 1 99 ? 4.359 2.624 11.934 1.00 91.62 99 SER A CA 1
ATOM 832 C C . SER A 1 99 ? 4.373 4.038 11.348 1.00 91.62 99 SER A C 1
ATOM 834 O O . SER A 1 99 ? 5.423 4.673 11.230 1.00 91.62 99 SER A O 1
ATOM 836 N N . LEU A 1 100 ? 3.197 4.507 10.944 1.00 91.75 100 LEU A N 1
ATOM 837 C CA . LEU A 1 100 ? 2.943 5.804 10.336 1.00 91.75 100 LEU A CA 1
ATOM 838 C C . LEU A 1 100 ? 2.029 6.629 11.232 1.00 91.75 100 LEU A C 1
ATOM 840 O O . LEU A 1 100 ? 0.877 6.254 11.434 1.00 91.75 100 LEU A O 1
ATOM 844 N N . GLY A 1 101 ? 2.533 7.763 11.708 1.00 92.12 101 GLY A N 1
ATOM 845 C CA . GLY A 1 101 ? 1.735 8.771 12.400 1.00 92.12 101 GLY A CA 1
ATOM 846 C C . GLY A 1 101 ? 1.265 9.833 11.423 1.00 92.12 101 GLY A C 1
ATOM 847 O O . GLY A 1 101 ? 2.096 10.560 10.878 1.00 92.12 101 GLY A O 1
ATOM 848 N N . ILE A 1 102 ? -0.038 9.911 11.171 1.00 92.00 102 ILE A N 1
ATOM 849 C CA . ILE A 1 102 ? -0.597 10.850 10.196 1.00 92.00 102 ILE A CA 1
ATOM 850 C C . ILE A 1 102 ? -0.399 12.301 10.639 1.00 92.00 102 ILE A C 1
ATOM 852 O O . ILE A 1 102 ? 0.098 13.103 9.847 1.00 92.00 102 ILE A O 1
ATOM 856 N N . GLU A 1 103 ? -0.714 12.637 11.890 1.00 90.94 103 GLU A N 1
ATOM 857 C CA . GLU A 1 103 ? -0.557 14.011 12.379 1.00 90.94 103 GLU A CA 1
ATOM 858 C C . GLU A 1 103 ? 0.922 14.383 12.518 1.00 90.94 103 GLU A C 1
ATOM 860 O O . GLU A 1 103 ? 1.353 15.413 12.002 1.00 90.94 103 GLU A O 1
ATOM 865 N N . ASP A 1 104 ? 1.734 13.507 13.113 1.00 89.25 104 ASP A N 1
ATOM 866 C CA . ASP A 1 104 ? 3.137 13.829 13.399 1.00 89.25 104 ASP A CA 1
ATOM 867 C C . ASP A 1 104 ? 4.012 13.918 12.142 1.00 89.25 104 ASP A C 1
ATOM 869 O O . ASP A 1 104 ? 4.925 14.742 12.073 1.00 89.25 104 ASP A O 1
ATOM 873 N N . GLN A 1 105 ? 3.778 13.055 11.148 1.00 89.19 105 GLN A N 1
ATOM 874 C CA . GLN A 1 105 ? 4.647 12.961 9.967 1.00 89.19 105 GLN A CA 1
ATOM 875 C C . GLN A 1 105 ? 4.107 13.728 8.756 1.00 89.19 105 GLN A C 1
ATOM 877 O O . GLN A 1 105 ? 4.896 14.125 7.896 1.00 89.19 105 GLN A O 1
ATOM 882 N N . TYR A 1 106 ? 2.788 13.926 8.664 1.00 89.88 106 TYR A N 1
ATOM 883 C CA . TYR A 1 106 ? 2.140 14.532 7.494 1.00 89.88 106 TYR A CA 1
ATOM 884 C C . TYR A 1 106 ? 1.206 15.699 7.854 1.00 89.88 106 TYR A C 1
ATOM 886 O O . TYR A 1 106 ? 0.744 16.408 6.958 1.00 89.88 106 TYR A O 1
ATOM 894 N N . GLY A 1 107 ? 0.938 15.946 9.137 1.00 90.00 107 GLY A N 1
ATOM 895 C CA . GLY A 1 107 ? 0.003 16.964 9.618 1.00 90.00 107 GLY A CA 1
ATOM 896 C C . GLY A 1 107 ? -1.457 16.515 9.559 1.00 90.00 107 GLY A C 1
ATOM 897 O O . GLY A 1 107 ? -2.191 16.716 10.518 1.00 90.00 107 GLY A O 1
ATOM 898 N N . ASN A 1 108 ? -1.886 15.904 8.453 1.00 92.06 108 ASN A N 1
ATOM 899 C CA . ASN A 1 108 ? -3.232 15.359 8.278 1.00 92.06 108 ASN A CA 1
ATOM 900 C C . ASN A 1 108 ? -3.270 14.274 7.185 1.00 92.06 108 ASN A C 1
ATOM 902 O O . ASN A 1 108 ? -2.285 14.028 6.476 1.00 92.06 108 ASN A O 1
ATOM 906 N N . LEU A 1 109 ? -4.429 13.623 7.048 1.00 92.88 109 LEU A N 1
ATOM 907 C CA . LEU A 1 109 ? -4.629 12.551 6.076 1.00 92.88 109 LEU A CA 1
ATOM 908 C C . LEU A 1 109 ? -4.575 13.058 4.624 1.00 92.88 109 LEU A C 1
ATOM 910 O O . LEU A 1 109 ? -3.982 12.398 3.769 1.00 92.88 109 LEU A O 1
ATOM 914 N N . THR A 1 110 ? -5.102 14.253 4.352 1.00 93.38 110 THR A N 1
ATOM 915 C CA . THR A 1 110 ? -5.055 14.905 3.033 1.00 93.38 110 THR A CA 1
ATOM 916 C C . THR A 1 110 ? -3.623 15.043 2.508 1.00 93.38 110 THR A C 1
ATOM 918 O O . THR A 1 110 ? -3.317 14.696 1.366 1.00 93.38 110 THR A O 1
ATOM 921 N N . ASN A 1 111 ? -2.709 15.524 3.353 1.00 92.88 111 ASN A N 1
ATOM 922 C CA . ASN A 1 111 ? -1.299 15.700 3.022 1.00 92.88 111 ASN A CA 1
ATOM 923 C C . ASN A 1 111 ? -0.609 14.357 2.808 1.00 92.88 111 ASN A C 1
ATOM 925 O O . ASN A 1 111 ? 0.205 14.228 1.891 1.00 92.88 111 ASN A O 1
ATOM 929 N N . PHE A 1 112 ? -0.939 13.352 3.622 1.00 93.25 112 PHE A N 1
ATOM 930 C CA . PHE A 1 112 ? -0.445 11.995 3.424 1.00 93.25 112 PHE A CA 1
ATOM 931 C C . PHE A 1 112 ? -0.852 11.448 2.046 1.00 93.25 112 PHE A C 1
ATOM 933 O O . PHE A 1 112 ? 0.014 10.989 1.297 1.00 93.25 112 PHE A O 1
ATOM 940 N N . LEU A 1 113 ? -2.128 11.574 1.670 1.00 92.31 113 LEU A N 1
ATOM 941 C CA . LEU A 1 113 ? -2.636 11.168 0.354 1.00 92.31 113 LEU A CA 1
ATOM 942 C C . LEU A 1 113 ? -1.974 11.945 -0.787 1.00 92.31 113 LEU A C 1
ATOM 944 O O . LEU A 1 113 ? -1.571 11.361 -1.794 1.00 92.31 113 LEU A O 1
ATOM 948 N N . HIS A 1 114 ? -1.779 13.252 -0.625 1.00 91.81 114 HIS A N 1
ATOM 949 C CA . HIS A 1 114 ? -1.079 14.064 -1.618 1.00 91.81 114 HIS A CA 1
ATOM 950 C C . HIS A 1 114 ? 0.382 13.618 -1.803 1.00 91.81 114 HIS A C 1
ATOM 952 O O . HIS A 1 114 ? 0.877 13.524 -2.930 1.00 91.81 114 HIS A O 1
ATOM 958 N N . VAL A 1 115 ? 1.087 13.304 -0.710 1.00 90.88 115 VAL A N 1
ATOM 959 C CA . VAL A 1 115 ? 2.455 12.767 -0.761 1.00 90.88 115 VAL A CA 1
ATOM 960 C C . VAL A 1 115 ? 2.481 11.398 -1.445 1.00 90.88 115 VAL A C 1
ATOM 962 O O . VAL A 1 115 ? 3.340 11.178 -2.305 1.00 90.88 115 VAL A O 1
ATOM 965 N N . LEU A 1 116 ? 1.527 10.522 -1.117 1.00 89.19 116 LEU A N 1
ATOM 966 C CA . LEU A 1 116 ? 1.356 9.205 -1.729 1.00 89.19 116 LEU A CA 1
ATOM 967 C C . LEU A 1 116 ? 1.192 9.317 -3.253 1.00 89.19 116 LEU A C 1
ATOM 969 O O . LEU A 1 116 ? 2.018 8.780 -3.994 1.00 89.19 116 LEU A O 1
ATOM 973 N N . ARG A 1 117 ? 0.218 10.111 -3.715 1.00 88.19 117 ARG A N 1
ATOM 974 C CA . ARG A 1 117 ? -0.038 10.360 -5.145 1.00 88.19 117 ARG A CA 1
ATOM 975 C C . ARG A 1 117 ? 1.185 10.929 -5.856 1.00 88.19 117 ARG A C 1
ATOM 977 O O . ARG A 1 117 ? 1.596 10.433 -6.903 1.00 88.19 117 ARG A O 1
ATOM 984 N N . ARG A 1 118 ? 1.840 11.936 -5.267 1.00 89.50 118 ARG A N 1
ATOM 985 C CA . ARG A 1 118 ? 3.019 12.576 -5.873 1.00 89.50 118 ARG A CA 1
ATOM 986 C C . ARG A 1 118 ? 4.163 11.591 -6.105 1.00 89.50 118 ARG A C 1
ATOM 988 O O . ARG A 1 118 ? 4.903 11.707 -7.089 1.00 89.50 118 ARG A O 1
ATOM 995 N N . TYR A 1 119 ? 4.358 10.641 -5.200 1.00 87.44 119 TYR A N 1
ATOM 996 C CA . TYR A 1 119 ? 5.364 9.602 -5.386 1.00 87.44 119 TYR A CA 1
ATOM 997 C C . TYR A 1 119 ? 4.981 8.623 -6.485 1.00 87.44 119 TYR A C 1
ATOM 999 O O . TYR A 1 119 ? 5.851 8.287 -7.289 1.00 87.44 119 TYR A O 1
ATOM 1007 N N . GLU A 1 120 ? 3.719 8.209 -6.559 1.00 84.94 120 GLU A N 1
ATOM 1008 C CA . GLU A 1 120 ? 3.237 7.336 -7.631 1.00 84.94 120 GLU A CA 1
ATOM 1009 C C . GLU A 1 120 ? 3.391 7.997 -8.996 1.00 84.94 120 GLU A C 1
ATOM 1011 O O . GLU A 1 120 ? 3.998 7.407 -9.885 1.00 84.94 120 GLU A O 1
ATOM 1016 N N . GLU A 1 121 ? 3.004 9.264 -9.137 1.00 86.81 121 GLU A N 1
ATOM 1017 C CA . GLU A 1 121 ? 3.242 10.050 -10.353 1.00 86.81 121 GLU A CA 1
ATOM 1018 C C . GLU A 1 121 ? 4.732 10.172 -10.691 1.00 86.81 121 GLU A C 1
ATOM 1020 O O . GLU A 1 121 ? 5.143 10.173 -11.855 1.00 86.81 121 GLU A O 1
ATOM 1025 N N . THR A 1 122 ? 5.582 10.336 -9.676 1.00 87.88 122 THR A N 1
ATOM 1026 C CA . THR A 1 122 ? 7.033 10.415 -9.876 1.00 87.88 122 THR A CA 1
ATOM 1027 C C . THR A 1 122 ? 7.587 9.079 -10.352 1.00 87.88 122 THR A C 1
ATOM 1029 O O . THR A 1 122 ? 8.445 9.048 -11.236 1.00 87.88 122 THR A O 1
ATOM 1032 N N . LEU A 1 123 ? 7.107 7.976 -9.784 1.00 86.69 123 LEU A N 1
ATOM 1033 C CA . LEU A 1 123 ? 7.530 6.640 -10.163 1.00 86.69 123 LEU A CA 1
ATOM 1034 C C . LEU A 1 123 ? 7.009 6.292 -11.561 1.00 86.69 123 LEU A C 1
ATOM 1036 O O . LEU A 1 123 ? 7.809 5.903 -12.403 1.00 86.69 123 LEU A O 1
ATOM 1040 N N . TYR A 1 124 ? 5.739 6.565 -11.856 1.00 86.56 124 TYR A N 1
ATOM 1041 C CA . TYR A 1 124 ? 5.139 6.451 -13.187 1.00 86.56 124 TYR A CA 1
ATOM 1042 C C . TYR A 1 124 ? 5.950 7.204 -14.247 1.00 86.56 124 TYR A C 1
ATOM 1044 O O . TYR A 1 124 ? 6.375 6.608 -15.238 1.00 86.56 124 TYR A O 1
ATOM 1052 N N . ARG A 1 125 ? 6.278 8.483 -14.004 1.00 85.38 125 ARG A N 1
ATOM 1053 C CA . ARG A 1 125 ? 7.124 9.278 -14.912 1.00 85.38 125 ARG A CA 1
ATOM 1054 C C . ARG A 1 125 ? 8.495 8.649 -15.137 1.00 85.38 125 ARG A C 1
ATOM 1056 O O . ARG A 1 125 ? 8.968 8.619 -16.268 1.00 85.38 125 ARG A O 1
ATOM 1063 N N . LYS A 1 126 ? 9.139 8.126 -14.090 1.00 88.31 126 LYS A N 1
ATOM 1064 C CA . LYS A 1 126 ? 10.430 7.432 -14.228 1.00 88.31 126 LYS A CA 1
ATOM 1065 C C . LYS A 1 126 ? 10.304 6.169 -15.078 1.00 88.31 126 LYS A C 1
ATOM 1067 O O . LYS A 1 126 ? 11.129 5.972 -15.966 1.00 88.31 126 LYS A O 1
ATOM 1072 N N . LEU A 1 127 ? 9.279 5.349 -14.841 1.00 87.25 127 LEU A N 1
ATOM 1073 C CA . LEU A 1 127 ? 9.051 4.117 -15.600 1.00 87.25 127 LEU A CA 1
ATOM 1074 C C . LEU A 1 127 ? 8.778 4.420 -17.079 1.00 87.25 127 LEU A C 1
ATOM 1076 O O . LEU A 1 127 ? 9.380 3.787 -17.945 1.00 87.25 127 LEU A O 1
ATOM 1080 N N . ILE A 1 128 ? 7.951 5.426 -17.378 1.00 86.19 128 ILE A N 1
ATOM 1081 C CA . ILE A 1 128 ? 7.695 5.861 -18.758 1.00 86.19 128 ILE A CA 1
ATOM 1082 C C . ILE A 1 128 ? 8.961 6.382 -19.430 1.00 86.19 128 ILE A C 1
ATOM 1084 O O . ILE A 1 128 ? 9.248 5.985 -20.556 1.00 86.19 128 ILE A O 1
ATOM 1088 N N . SER A 1 129 ? 9.750 7.221 -18.758 1.00 85.00 129 SER A N 1
ATOM 1089 C CA . SER A 1 129 ? 11.002 7.735 -19.325 1.00 85.00 129 SER A CA 1
ATOM 1090 C C . SER A 1 129 ? 11.979 6.613 -19.679 1.00 85.00 129 SER A C 1
ATOM 1092 O O . SER A 1 129 ? 12.612 6.667 -20.732 1.00 85.00 129 SER A O 1
ATOM 1094 N N . VAL A 1 130 ? 12.068 5.568 -18.844 1.00 88.81 130 VAL A N 1
ATOM 1095 C CA . VAL A 1 130 ? 12.858 4.364 -19.155 1.00 88.81 130 VAL A CA 1
ATOM 1096 C C . VAL A 1 130 ? 12.298 3.653 -20.388 1.00 88.81 130 VAL A C 1
ATOM 1098 O O . VAL A 1 130 ? 13.068 3.328 -21.290 1.00 88.81 130 VAL A O 1
ATOM 1101 N N . ASN A 1 131 ? 10.977 3.467 -20.478 1.00 87.12 131 ASN A N 1
ATOM 1102 C CA . ASN A 1 131 ? 10.352 2.834 -21.642 1.00 87.12 131 ASN A CA 1
ATOM 1103 C C . ASN A 1 131 ? 10.622 3.613 -22.938 1.00 87.12 131 ASN A C 1
ATOM 1105 O O . ASN A 1 131 ? 11.042 3.020 -23.929 1.00 87.12 131 ASN A O 1
ATOM 1109 N N . ILE A 1 132 ? 10.456 4.939 -22.925 1.00 86.94 132 ILE A N 1
ATOM 1110 C CA . ILE A 1 132 ? 10.735 5.804 -24.082 1.00 86.94 132 ILE A CA 1
ATOM 1111 C C . ILE A 1 132 ? 12.211 5.701 -24.488 1.00 86.94 132 ILE A C 1
ATOM 1113 O O . ILE A 1 132 ? 12.510 5.526 -25.668 1.00 86.94 132 ILE A O 1
ATOM 1117 N N . ALA A 1 133 ? 13.140 5.753 -23.527 1.00 90.31 133 ALA A N 1
ATOM 1118 C CA . ALA A 1 133 ? 14.569 5.632 -23.810 1.00 90.31 133 ALA A CA 1
ATOM 1119 C C . ALA A 1 133 ? 14.922 4.279 -24.453 1.00 90.31 133 ALA A C 1
ATOM 1121 O O . ALA A 1 133 ? 15.687 4.239 -25.417 1.00 90.31 133 ALA A O 1
ATOM 1122 N N . MET A 1 134 ? 14.334 3.180 -23.967 1.00 91.12 134 MET A N 1
ATOM 1123 C CA . MET A 1 134 ? 14.535 1.852 -24.557 1.00 91.12 134 MET A CA 1
ATOM 1124 C C . MET A 1 134 ? 13.932 1.747 -25.963 1.00 91.12 134 MET A C 1
ATOM 1126 O O . MET A 1 134 ? 14.562 1.168 -26.844 1.00 91.12 134 MET A O 1
ATOM 1130 N N . MET A 1 135 ? 12.768 2.352 -26.214 1.00 88.00 135 MET A N 1
ATOM 1131 C CA . MET A 1 135 ? 12.177 2.405 -27.558 1.00 88.00 135 MET A CA 1
ATOM 1132 C C . MET A 1 135 ? 13.057 3.187 -28.542 1.00 88.00 135 MET A C 1
ATOM 1134 O O . MET A 1 135 ? 13.272 2.737 -29.665 1.00 88.00 135 MET A O 1
ATOM 1138 N N . ILE A 1 136 ? 13.635 4.316 -28.118 1.00 89.50 136 ILE A N 1
ATOM 1139 C CA . ILE A 1 136 ? 14.602 5.070 -28.931 1.00 89.50 136 ILE A CA 1
ATOM 1140 C C . ILE A 1 136 ? 15.845 4.217 -29.217 1.00 89.50 136 ILE A C 1
ATOM 1142 O O . ILE A 1 136 ? 16.309 4.180 -30.357 1.00 89.50 136 ILE A O 1
ATOM 1146 N N . LEU A 1 137 ? 16.364 3.494 -28.217 1.00 89.12 137 LEU A N 1
ATOM 1147 C CA . LEU A 1 137 ? 17.508 2.593 -28.387 1.00 89.12 137 LEU A CA 1
ATOM 1148 C C . LEU A 1 137 ? 17.208 1.482 -29.408 1.00 89.12 137 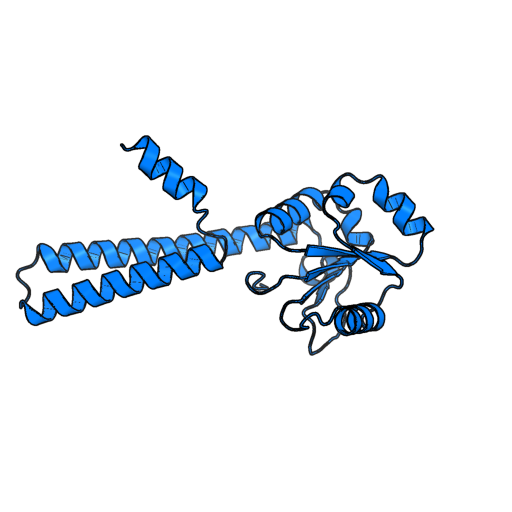LEU A C 1
ATOM 1150 O O . LEU A 1 137 ? 18.064 1.168 -30.239 1.00 89.12 137 LEU A O 1
ATOM 1154 N N . LEU A 1 138 ? 15.996 0.919 -29.382 1.00 88.50 138 LEU A N 1
ATOM 1155 C CA . LEU A 1 138 ? 15.537 -0.067 -30.364 1.00 88.50 138 LEU A CA 1
ATOM 1156 C C . LEU A 1 138 ? 15.474 0.528 -31.774 1.00 88.50 138 LEU A C 1
ATOM 1158 O O . LEU A 1 138 ? 16.009 -0.073 -32.705 1.00 88.50 138 LEU A O 1
ATOM 1162 N N . CYS A 1 139 ? 14.909 1.729 -31.928 1.00 86.81 139 CYS A N 1
ATOM 1163 C CA . CYS A 1 139 ? 14.885 2.436 -33.208 1.00 86.81 139 CYS A CA 1
ATOM 1164 C C . CYS A 1 139 ? 16.305 2.679 -33.741 1.00 86.81 139 CYS A C 1
ATOM 1166 O O . CYS A 1 139 ? 16.589 2.362 -34.893 1.00 86.81 139 CYS A O 1
ATOM 1168 N N . ILE A 1 140 ? 17.225 3.177 -32.910 1.00 87.31 140 ILE A N 1
ATOM 1169 C CA . ILE A 1 140 ? 18.629 3.381 -33.302 1.00 87.31 140 ILE A CA 1
ATOM 1170 C C . ILE A 1 140 ? 19.265 2.054 -33.724 1.00 87.31 140 ILE A C 1
ATOM 1172 O O . ILE A 1 140 ? 19.933 2.001 -34.752 1.00 87.31 140 ILE A O 1
ATOM 1176 N N . SER A 1 141 ? 19.029 0.979 -32.970 1.00 84.94 141 SER A N 1
ATOM 1177 C CA . SER A 1 141 ? 19.585 -0.348 -33.265 1.00 84.94 141 SER A CA 1
ATOM 1178 C C . SER A 1 141 ? 19.112 -0.906 -34.611 1.00 84.94 141 SER A C 1
ATOM 1180 O O . SER A 1 141 ? 19.857 -1.638 -35.256 1.00 84.94 141 SER A O 1
ATOM 1182 N N . PHE A 1 142 ? 17.897 -0.546 -35.036 1.00 81.69 142 PHE A N 1
ATOM 1183 C CA . PHE A 1 142 ? 17.295 -1.002 -36.289 1.00 81.69 142 PHE A CA 1
ATOM 1184 C C . PHE A 1 142 ? 17.640 -0.106 -37.489 1.00 81.69 142 PHE A C 1
ATOM 1186 O O . PHE A 1 142 ? 17.913 -0.605 -38.580 1.00 81.69 142 PHE A O 1
ATOM 1193 N N . PHE A 1 143 ? 17.629 1.219 -37.304 1.00 83.88 143 PHE A N 1
ATOM 1194 C CA . PHE A 1 143 ? 17.797 2.190 -38.391 1.00 83.88 143 PHE A CA 1
ATOM 1195 C C . PHE A 1 143 ? 19.250 2.618 -38.618 1.00 83.88 143 PHE A C 1
ATOM 1197 O O . PHE A 1 143 ? 19.613 2.981 -39.740 1.00 83.88 143 PHE A O 1
ATOM 1204 N N . CYS A 1 144 ? 20.107 2.569 -37.596 1.00 81.38 144 CYS A N 1
ATOM 1205 C CA . CYS A 1 144 ? 21.530 2.828 -37.778 1.00 81.38 144 CYS A CA 1
ATOM 1206 C C . CYS A 1 144 ? 22.229 1.545 -38.235 1.00 81.38 144 CYS A C 1
ATOM 1208 O O . CYS A 1 144 ? 21.986 0.470 -37.695 1.00 81.38 144 CYS A O 1
ATOM 1210 N N . LYS A 1 145 ? 23.146 1.659 -39.207 1.00 78.19 145 LYS A N 1
ATOM 1211 C CA . LYS A 1 145 ? 23.995 0.557 -39.701 1.00 78.19 145 LYS A CA 1
ATOM 1212 C C . LYS A 1 145 ? 25.039 0.135 -38.655 1.00 78.19 145 LYS A C 1
ATOM 1214 O O . LYS A 1 145 ? 26.242 0.271 -38.868 1.00 78.19 145 LYS A O 1
ATOM 1219 N N . LEU A 1 146 ? 24.575 -0.324 -37.501 1.00 79.00 146 LEU A N 1
ATOM 1220 C CA . LEU A 1 146 ? 25.403 -0.868 -36.438 1.00 79.00 146 LEU A CA 1
ATOM 1221 C C . LEU A 1 146 ? 25.922 -2.256 -36.848 1.00 79.00 146 LEU A C 1
ATOM 1223 O O . LEU A 1 146 ? 25.243 -2.978 -37.584 1.00 79.00 146 LEU A O 1
ATOM 1227 N N . PRO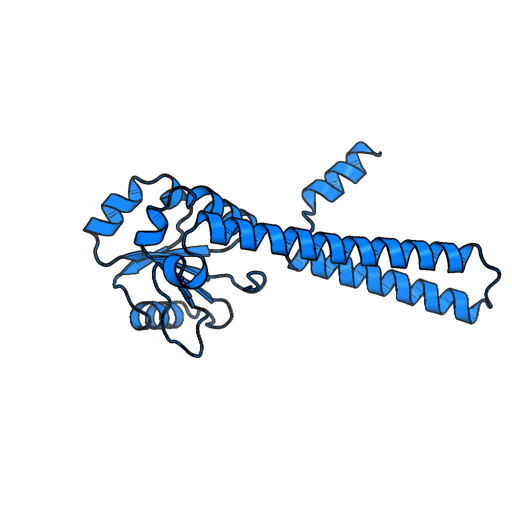 A 1 147 ? 27.112 -2.660 -36.370 1.00 84.56 147 PRO A N 1
ATOM 1228 C CA . PRO A 1 147 ? 27.574 -4.036 -36.506 1.00 84.56 147 PRO A CA 1
ATOM 1229 C C . PRO A 1 147 ? 26.511 -5.002 -35.974 1.00 84.56 147 PRO A C 1
ATOM 1231 O O . PRO A 1 147 ? 25.960 -4.778 -34.895 1.00 84.56 147 PRO A O 1
ATOM 1234 N N . SER A 1 148 ? 26.234 -6.081 -36.705 1.00 80.12 148 SER A N 1
ATOM 1235 C CA . SER A 1 148 ? 25.135 -7.012 -36.402 1.00 80.12 148 SER A CA 1
ATOM 1236 C C . SER A 1 148 ? 25.200 -7.600 -34.987 1.00 80.12 148 SER A C 1
ATOM 1238 O O . SER A 1 148 ? 24.170 -7.735 -34.329 1.00 80.12 148 SER A O 1
ATOM 1240 N N . SER A 1 149 ? 26.402 -7.884 -34.480 1.00 81.81 149 SER A N 1
ATOM 1241 C CA . SER A 1 149 ? 26.612 -8.348 -33.103 1.00 81.81 149 SER A CA 1
ATOM 1242 C C . SER A 1 149 ? 26.243 -7.289 -32.057 1.00 81.81 149 SER A C 1
ATOM 1244 O O . SER A 1 149 ? 25.606 -7.606 -31.052 1.00 81.81 149 SER A O 1
ATOM 1246 N N . LEU A 1 150 ? 26.589 -6.023 -32.309 1.00 83.19 150 LEU A N 1
ATOM 1247 C CA . LEU A 1 150 ? 26.290 -4.905 -31.417 1.00 83.19 150 LEU A CA 1
ATOM 1248 C C . LEU A 1 150 ? 24.789 -4.589 -31.425 1.00 83.19 150 LEU A C 1
ATOM 1250 O O . LEU A 1 150 ? 24.187 -4.502 -30.357 1.00 83.19 150 LEU A O 1
ATOM 1254 N N . ALA A 1 151 ? 24.175 -4.511 -32.609 1.00 83.62 151 ALA A N 1
ATOM 1255 C CA . ALA A 1 151 ? 22.738 -4.290 -32.763 1.00 83.62 151 ALA A CA 1
ATOM 1256 C C . ALA A 1 151 ? 21.913 -5.377 -32.053 1.00 83.62 151 ALA A C 1
ATOM 1258 O O . ALA A 1 151 ? 21.016 -5.057 -31.276 1.00 83.62 151 ALA A O 1
ATOM 1259 N N . GLY A 1 152 ? 22.269 -6.656 -32.237 1.00 83.88 152 GLY A N 1
ATOM 1260 C CA . GLY A 1 152 ? 21.580 -7.771 -31.580 1.00 83.88 152 GLY A CA 1
ATOM 1261 C C . GLY A 1 152 ? 21.652 -7.704 -30.051 1.00 83.88 152 GLY A C 1
ATOM 1262 O O . GLY A 1 152 ? 20.640 -7.884 -29.374 1.00 83.88 152 GLY A O 1
ATOM 1263 N N . SER A 1 153 ? 22.828 -7.385 -29.499 1.00 86.31 153 SER A N 1
ATOM 1264 C CA . SER A 1 153 ? 23.013 -7.264 -28.045 1.00 86.31 153 SER A CA 1
ATOM 1265 C C . SER A 1 153 ? 22.236 -6.089 -27.435 1.00 86.31 153 SER A C 1
ATOM 1267 O O . SER A 1 153 ? 21.605 -6.247 -26.389 1.00 86.31 153 SER A O 1
ATOM 1269 N N . LEU A 1 154 ? 22.212 -4.935 -28.114 1.00 87.31 154 LEU A N 1
ATOM 1270 C CA . LEU A 1 154 ? 21.465 -3.752 -27.681 1.00 87.31 154 LEU A CA 1
ATOM 1271 C C . LEU A 1 154 ? 19.955 -3.989 -27.735 1.00 87.31 154 LEU A C 1
ATOM 1273 O O . LEU A 1 154 ? 19.254 -3.616 -26.797 1.00 87.31 154 LEU A O 1
ATOM 1277 N N . MET A 1 155 ? 19.460 -4.655 -28.783 1.00 87.31 155 MET A N 1
ATOM 1278 C CA . MET A 1 155 ? 18.041 -4.995 -28.895 1.00 87.31 155 MET A CA 1
ATOM 1279 C C . MET A 1 155 ? 17.592 -5.934 -27.779 1.00 87.31 155 MET A C 1
ATOM 1281 O O . MET A 1 155 ? 16.593 -5.660 -27.113 1.00 87.31 155 MET A O 1
ATOM 1285 N N . LEU A 1 156 ? 18.349 -7.008 -27.532 1.00 90.31 156 LEU A N 1
ATOM 1286 C CA . LEU A 1 156 ? 18.041 -7.944 -26.452 1.00 90.31 156 LEU A CA 1
ATOM 1287 C C . LEU A 1 156 ? 18.054 -7.233 -25.090 1.00 90.31 156 LEU A C 1
ATOM 1289 O O . LEU A 1 156 ? 17.135 -7.410 -24.292 1.00 90.31 156 LEU A O 1
ATOM 1293 N N . GLY A 1 157 ? 19.061 -6.389 -24.845 1.00 90.00 157 GLY A N 1
ATOM 1294 C CA . GLY A 1 157 ? 19.165 -5.593 -23.623 1.00 90.00 157 GLY A CA 1
ATOM 1295 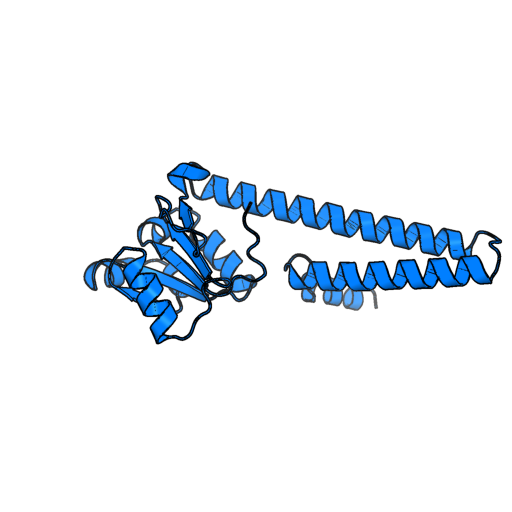C C . GLY A 1 157 ? 17.971 -4.657 -23.423 1.00 90.00 157 GLY A C 1
ATOM 1296 O O . GLY A 1 157 ? 17.381 -4.644 -22.343 1.00 90.00 157 GLY A O 1
ATOM 1297 N N . ALA A 1 158 ? 17.566 -3.924 -24.464 1.00 90.56 158 ALA A N 1
ATOM 1298 C CA . ALA A 1 158 ? 16.431 -3.005 -24.390 1.00 90.56 158 ALA A CA 1
ATOM 1299 C C . ALA A 1 158 ? 15.115 -3.741 -24.107 1.00 90.56 158 ALA A C 1
ATOM 1301 O O . ALA A 1 158 ? 14.342 -3.312 -23.253 1.00 90.56 158 ALA A O 1
ATOM 1302 N N . ILE A 1 159 ? 14.880 -4.873 -24.783 1.00 90.94 159 ILE A N 1
ATOM 1303 C CA . ILE A 1 159 ? 13.687 -5.707 -24.577 1.00 90.94 159 ILE A CA 1
ATOM 1304 C C . ILE A 1 159 ? 13.654 -6.244 -23.144 1.00 90.94 159 ILE A C 1
ATOM 1306 O O . ILE A 1 159 ? 12.623 -6.153 -22.480 1.00 90.94 159 ILE A O 1
ATOM 1310 N N . MET A 1 160 ? 14.778 -6.747 -22.629 1.00 93.56 160 MET A N 1
ATOM 1311 C CA . MET A 1 160 ? 14.859 -7.230 -21.248 1.00 93.56 160 MET A CA 1
ATOM 1312 C C . MET A 1 160 ? 14.561 -6.120 -20.238 1.00 93.56 160 MET A C 1
ATOM 1314 O O . MET A 1 160 ? 13.808 -6.344 -19.290 1.00 93.56 160 MET A O 1
ATOM 1318 N N . ILE A 1 161 ? 15.097 -4.914 -20.450 1.00 92.12 161 ILE A N 1
ATOM 1319 C CA . ILE A 1 161 ? 14.813 -3.762 -19.587 1.00 92.12 161 ILE A CA 1
ATOM 1320 C C . ILE A 1 161 ? 13.333 -3.381 -19.667 1.00 92.12 161 ILE A C 1
ATOM 1322 O O . ILE A 1 161 ? 12.728 -3.164 -18.622 1.00 92.12 161 ILE A O 1
ATOM 1326 N N . LEU A 1 162 ? 12.726 -3.356 -20.858 1.00 90.88 162 LEU A N 1
ATOM 1327 C CA . LEU A 1 162 ? 11.292 -3.091 -21.026 1.00 90.88 162 LEU A CA 1
ATOM 1328 C C . LEU A 1 162 ? 10.432 -4.103 -20.262 1.00 90.88 162 LEU A C 1
ATOM 1330 O O . LEU A 1 162 ? 9.528 -3.704 -19.532 1.00 90.88 162 LEU A O 1
ATOM 1334 N N . ILE A 1 163 ? 10.744 -5.397 -20.370 1.00 90.31 163 ILE A N 1
ATOM 1335 C CA . ILE A 1 163 ? 10.026 -6.468 -19.666 1.00 90.31 163 ILE A CA 1
ATOM 1336 C C . ILE A 1 163 ? 10.162 -6.306 -18.147 1.00 90.31 163 ILE A C 1
ATOM 1338 O O . ILE A 1 163 ? 9.163 -6.336 -17.428 1.00 90.31 163 ILE A O 1
ATOM 1342 N N . ILE A 1 164 ? 11.383 -6.097 -17.645 1.00 91.75 164 ILE A N 1
ATOM 1343 C CA . ILE A 1 164 ? 11.634 -5.892 -16.210 1.00 91.75 164 ILE A CA 1
ATOM 1344 C C . ILE A 1 164 ? 10.887 -4.653 -15.712 1.00 91.75 164 ILE A C 1
ATOM 1346 O O . ILE A 1 164 ? 10.246 -4.700 -14.665 1.00 91.75 164 ILE A O 1
ATOM 1350 N N . ASN A 1 165 ? 10.943 -3.555 -16.464 1.00 90.06 165 ASN A N 1
ATOM 1351 C CA . ASN A 1 165 ? 10.306 -2.294 -16.109 1.00 90.06 165 ASN A CA 1
ATOM 1352 C C . ASN A 1 165 ? 8.774 -2.414 -16.105 1.00 90.06 165 ASN A C 1
ATOM 1354 O O . ASN A 1 165 ? 8.114 -1.886 -15.210 1.00 90.06 165 ASN A O 1
ATOM 1358 N N . PHE A 1 166 ? 8.216 -3.168 -17.055 1.00 86.50 166 PHE A N 1
ATOM 1359 C CA . PHE A 1 166 ? 6.796 -3.498 -17.110 1.00 86.50 166 PHE A CA 1
ATOM 1360 C C . PHE A 1 166 ? 6.352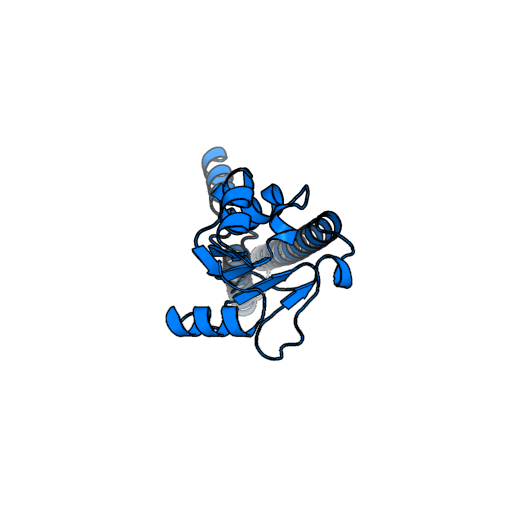 -4.301 -15.886 1.00 86.50 166 PHE A C 1
ATOM 1362 O O . PHE A 1 166 ? 5.462 -3.863 -15.156 1.00 86.50 166 PHE A O 1
ATOM 1369 N N . PHE A 1 167 ? 7.007 -5.432 -15.602 1.00 86.81 167 PHE A N 1
ATOM 1370 C CA . PHE A 1 167 ? 6.673 -6.251 -14.434 1.00 86.81 167 PHE A CA 1
ATOM 1371 C C . PHE A 1 167 ? 6.889 -5.501 -13.122 1.00 86.81 167 PHE A C 1
ATOM 1373 O O . PHE A 1 167 ? 6.104 -5.658 -12.189 1.00 86.81 167 PHE A O 1
ATOM 1380 N N . TYR A 1 168 ? 7.910 -4.646 -13.051 1.00 86.50 168 TYR A N 1
ATOM 1381 C CA . TYR A 1 168 ? 8.108 -3.765 -11.911 1.00 86.50 168 TYR A CA 1
ATOM 1382 C C . TYR A 1 168 ? 6.920 -2.809 -11.748 1.00 86.50 168 TYR A C 1
ATOM 1384 O O . TYR A 1 168 ? 6.340 -2.767 -10.666 1.00 86.50 168 TYR A O 1
ATOM 1392 N N . GLY A 1 169 ? 6.502 -2.107 -12.805 1.00 83.69 169 GLY A N 1
ATOM 1393 C CA . GLY A 1 169 ? 5.347 -1.204 -12.768 1.00 83.69 169 GLY A CA 1
ATOM 1394 C C . GLY A 1 169 ? 4.044 -1.899 -12.368 1.00 83.69 169 GLY A C 1
ATOM 1395 O O . GLY A 1 169 ? 3.327 -1.388 -11.508 1.00 83.69 169 GLY A O 1
ATOM 1396 N N . VAL A 1 170 ? 3.787 -3.099 -12.899 1.00 81.81 170 VAL A N 1
ATOM 1397 C CA . VAL A 1 170 ? 2.639 -3.935 -12.501 1.00 81.81 170 VAL A CA 1
ATOM 1398 C C . VAL A 1 170 ? 2.745 -4.337 -11.030 1.00 81.81 170 VAL A C 1
ATOM 1400 O O . VAL A 1 170 ? 1.794 -4.159 -10.277 1.00 81.81 170 VAL A O 1
ATOM 1403 N N . SER A 1 171 ? 3.914 -4.804 -10.574 1.00 78.38 171 SER A N 1
ATOM 1404 C CA . SER A 1 171 ? 4.108 -5.181 -9.165 1.00 78.38 171 SER A CA 1
ATOM 1405 C C . SER A 1 171 ? 3.878 -4.010 -8.208 1.00 78.38 171 SER A C 1
ATOM 1407 O O . SER A 1 171 ? 3.461 -4.213 -7.073 1.00 78.38 171 SER A O 1
ATOM 1409 N N . LYS A 1 172 ? 4.144 -2.781 -8.664 1.00 76.44 172 LYS A N 1
ATOM 1410 C CA . LYS A 1 172 ? 3.944 -1.548 -7.904 1.00 76.44 172 LYS A CA 1
ATOM 1411 C C . LYS A 1 172 ? 2.510 -1.023 -7.937 1.00 76.44 172 LYS A C 1
ATOM 1413 O O . LYS A 1 172 ? 2.261 -0.068 -7.216 1.00 76.44 172 LYS A O 1
ATOM 1418 N N . GLY A 1 173 ? 1.606 -1.628 -8.711 1.00 72.31 173 GLY A N 1
ATOM 1419 C CA . GLY A 1 173 ? 0.241 -1.123 -8.904 1.00 72.31 173 GLY A CA 1
ATOM 1420 C C . GLY A 1 173 ? 0.161 0.113 -9.803 1.00 72.31 173 GLY A C 1
ATOM 1421 O O . GLY A 1 173 ? -0.891 0.713 -9.922 1.00 72.31 173 GLY A O 1
ATOM 1422 N N . ILE A 1 174 ? 1.264 0.486 -10.459 1.00 77.88 174 ILE A N 1
ATOM 1423 C CA . ILE A 1 174 ? 1.354 1.706 -11.273 1.00 77.88 174 ILE A CA 1
ATOM 1424 C C . ILE A 1 174 ? 0.807 1.478 -12.680 1.00 77.88 174 ILE A C 1
ATOM 1426 O O . ILE A 1 174 ? 0.244 2.380 -13.293 1.00 77.88 174 ILE A O 1
ATOM 1430 N N . PHE A 1 175 ? 1.009 0.275 -13.217 1.00 75.62 175 PHE A N 1
ATOM 1431 C CA . PHE A 1 175 ? 0.418 -0.130 -14.485 1.00 75.62 175 PHE A CA 1
ATOM 1432 C C . PHE A 1 175 ? -0.798 -1.003 -14.202 1.00 75.62 175 PHE A C 1
ATOM 1434 O O . PHE A 1 175 ? -0.662 -2.165 -13.815 1.00 75.62 175 PHE A O 1
ATOM 1441 N N . HIS A 1 176 ? -1.987 -0.447 -14.416 1.00 66.69 176 HIS A N 1
ATOM 1442 C CA . HIS A 1 176 ? -3.223 -1.214 -14.383 1.00 66.69 176 HIS A CA 1
ATOM 1443 C C . HIS A 1 176 ? -3.370 -1.968 -15.705 1.00 66.69 176 HIS A C 1
ATOM 1445 O O . HIS A 1 176 ? -3.546 -1.368 -16.764 1.00 66.69 176 HIS A O 1
ATOM 1451 N N . LEU A 1 177 ? -3.303 -3.302 -15.645 1.00 58.25 177 LEU A N 1
ATOM 1452 C CA . LEU A 1 177 ? -3.470 -4.167 -16.818 1.00 58.25 177 LEU A CA 1
ATOM 1453 C C . LEU A 1 177 ? -4.779 -3.870 -17.570 1.00 58.25 177 LEU A C 1
ATOM 1455 O O . LEU A 1 177 ? -4.775 -3.905 -18.794 1.00 58.25 177 LEU A O 1
ATOM 1459 N N . GLY A 1 178 ? -5.853 -3.502 -16.860 1.00 58.03 178 GLY A N 1
ATOM 1460 C CA . GLY A 1 178 ? -7.138 -3.128 -17.465 1.00 58.03 178 GLY A CA 1
ATOM 1461 C C . GLY A 1 178 ? -7.025 -1.988 -18.483 1.00 58.03 178 GLY A C 1
ATOM 1462 O O . GLY A 1 178 ? -7.470 -2.145 -19.611 1.00 58.03 178 GLY A O 1
ATOM 1463 N N . GLN A 1 179 ? -6.321 -0.905 -18.144 1.00 57.88 179 GLN A N 1
ATOM 1464 C CA . GLN A 1 179 ? -6.154 0.256 -19.033 1.00 57.88 179 GLN A CA 1
ATOM 1465 C C . GLN A 1 179 ? -5.268 -0.047 -20.251 1.00 57.88 179 GLN A C 1
ATOM 1467 O O . GLN A 1 179 ? -5.454 0.515 -21.327 1.00 57.88 179 GLN A O 1
ATOM 1472 N N . LEU A 1 180 ? -4.290 -0.946 -20.094 1.00 54.78 180 LEU A N 1
ATOM 1473 C CA . LEU A 1 180 ? -3.451 -1.406 -21.203 1.00 54.78 180 LEU A CA 1
ATOM 1474 C C . LEU A 1 180 ? -4.226 -2.304 -22.169 1.00 54.78 180 LEU A C 1
ATOM 1476 O O . LEU A 1 180 ? -4.047 -2.184 -23.377 1.00 54.78 180 LEU A O 1
ATOM 1480 N N . PHE A 1 181 ? -5.082 -3.186 -21.650 1.00 53.84 181 PHE A N 1
ATOM 1481 C CA . PHE A 1 181 ? -5.950 -4.019 -22.479 1.00 53.84 181 PHE A CA 1
ATOM 1482 C C . PHE A 1 181 ? -7.024 -3.193 -23.188 1.00 53.84 181 PHE A C 1
ATOM 1484 O O . PHE A 1 181 ? -7.227 -3.416 -24.375 1.00 53.84 181 PHE A O 1
ATOM 1491 N N . GLU A 1 182 ? -7.644 -2.219 -22.517 1.00 52.59 182 GLU A N 1
ATOM 1492 C CA . GLU A 1 182 ? -8.599 -1.291 -23.144 1.00 52.59 182 GLU A CA 1
ATOM 1493 C C . GLU A 1 182 ? -7.952 -0.519 -24.299 1.00 52.59 182 GLU A C 1
ATOM 1495 O O . GLU A 1 182 ? -8.479 -0.539 -25.403 1.00 52.59 182 GLU A O 1
ATOM 1500 N N . MET A 1 183 ? -6.744 0.034 -24.121 1.00 46.28 183 MET A N 1
ATOM 1501 C CA . MET A 1 183 ? -6.020 0.692 -25.221 1.00 46.28 183 MET A CA 1
ATOM 1502 C C . MET A 1 183 ? -5.714 -0.234 -26.406 1.00 46.28 183 MET A C 1
ATOM 1504 O O . MET A 1 183 ? -5.727 0.215 -27.551 1.00 46.28 183 MET A O 1
ATOM 1508 N N . ILE A 1 184 ? -5.388 -1.506 -26.158 1.00 47.16 184 ILE A N 1
ATOM 1509 C CA . ILE A 1 184 ? -5.087 -2.476 -27.224 1.00 47.16 184 ILE A CA 1
ATOM 1510 C C . ILE A 1 184 ? -6.371 -2.910 -27.939 1.00 47.16 184 ILE A C 1
ATOM 1512 O O . ILE A 1 184 ? -6.362 -3.057 -29.155 1.00 47.16 184 ILE A O 1
ATOM 1516 N N . ILE A 1 185 ? -7.465 -3.099 -27.202 1.00 52.09 185 ILE A N 1
ATOM 1517 C CA . ILE A 1 185 ? -8.768 -3.476 -27.760 1.00 52.09 185 ILE A CA 1
ATOM 1518 C C . ILE A 1 185 ? -9.363 -2.319 -28.569 1.00 52.09 185 ILE A C 1
ATOM 1520 O O . ILE A 1 185 ? -9.845 -2.556 -29.667 1.00 52.09 185 ILE A O 1
ATOM 1524 N N . ASP A 1 186 ? -9.264 -1.079 -28.087 1.00 48.84 186 ASP A N 1
ATOM 1525 C CA . ASP A 1 186 ? -9.781 0.109 -28.784 1.00 48.84 186 ASP A CA 1
ATOM 1526 C C . ASP A 1 186 ? -8.950 0.505 -30.021 1.00 48.84 186 ASP A C 1
ATOM 1528 O O . ASP A 1 186 ? -9.370 1.350 -30.813 1.00 48.84 186 ASP A O 1
ATOM 1532 N N . SER A 1 187 ? -7.758 -0.078 -30.194 1.00 44.47 187 SER A N 1
ATOM 1533 C CA . SER A 1 187 ? -6.879 0.149 -31.352 1.00 44.47 187 SER A CA 1
ATOM 1534 C C . SER A 1 187 ? -6.873 -0.996 -32.375 1.00 44.47 187 SER A C 1
ATOM 1536 O O . SER A 1 187 ? -6.135 -0.912 -33.364 1.00 44.47 187 SER A O 1
ATOM 1538 N N . LEU A 1 188 ? -7.695 -2.031 -32.160 1.00 42.69 188 LEU A N 1
ATOM 1539 C CA . LEU A 1 188 ? -7.936 -3.170 -33.058 1.00 42.69 188 LEU A CA 1
ATOM 1540 C C . LEU A 1 188 ? -9.281 -3.032 -33.782 1.00 42.69 188 LEU A C 1
ATOM 1542 O O . LEU A 1 188 ? -9.311 -3.376 -34.986 1.00 42.69 188 LEU A O 1
#